Protein AF-A0A7X7AQ05-F1 (afdb_monomer)

Foldseek 3Di:
DDDPPPQPVVPDDPDPDDDPADLPGDPPDPVVVVVVVVVVVVPDPQQLLLLVLLCVLLVHDPVCSVVSSVVQVVVQVVVQCCCCPPNPVGNDRDGDDNVVSNVLSPCCNPVNNVRSVVCVVVVVVVVVCCVVVCVVVVVVSVQGVVNVVVVVVVSVVVVVVVVVCVQPVDPDVVSVVVVVVVVVVVVCCVPVPPPPD

Solvent-accessible surface area (backbone atoms only — not comparable to full-atom values): 11392 Å² total; per-residue (Å²): 131,93,64,92,82,60,65,84,81,73,68,75,79,82,70,90,68,81,77,89,67,54,93,93,52,74,68,94,42,70,66,54,46,53,50,54,53,48,50,56,56,72,66,56,58,43,41,60,53,30,30,51,48,25,36,61,55,29,68,49,65,75,84,49,42,65,57,44,31,54,51,41,52,53,52,24,52,53,45,20,52,44,33,41,66,74,58,83,51,44,101,50,84,46,71,64,57,64,79,51,24,60,56,43,8,50,39,20,50,74,63,32,62,68,53,29,53,51,49,51,55,53,50,50,51,50,51,48,50,44,59,74,67,51,51,55,74,60,51,51,76,76,50,51,68,72,54,53,51,51,53,55,51,50,54,51,53,53,51,49,52,51,52,52,50,60,59,61,69,54,81,44,69,68,57,50,48,51,53,50,50,53,50,52,49,51,51,47,47,66,73,68,40,89,65,92,114

pLDDT: mean 85.09, std 11.36, range [43.97, 96.0]

Mean predicted aligned error: 7.91 Å

Sequence (197 aa):
MYDPEQPIYEEQIESNIQVSIKIDEHPKSWFRTIYYALQITLVDFTPFIWASLLVSIAGLPASVLPVMISASFIAMGIGTIIQTTIANRLPIVQGPSASLASAMGSVAGTYGMAAMWGSVIVGGLIEFVFGASRLMSKIRKLIPPVVIGSVVASIGFVATKIAVTWTFSNPSPMLLSMALVAFLLALFLKFRTKGIL

Radius of gyration: 20.34 Å; Cα contacts (8 Å, |Δi|>4): 105; chains: 1; bounding box: 50×48×54 Å

Secondary structure (DSSP, 8-state):
---TTS-TTSS-----S--SS-TT---SSHHHHHHHHHHHHHH--HHHHHHHHHHHHTT--GGGHHHHHHHHHHHHHHHHHHHHHTSS-S-------HHHHHHHHHHHHHHHHHHHHHHHHHHHHHHHHHHHTTTHHHHGGGS-HHHHHHHHHHHHHHHHHHHHHHHHHS--HHHHHHHHHHHHHHHHHHHHSS---

Structure (mmCIF, N/CA/C/O backbone):
data_AF-A0A7X7AQ05-F1
#
_entry.id   AF-A0A7X7AQ05-F1
#
loop_
_atom_site.group_PDB
_atom_site.id
_atom_site.type_symbol
_atom_site.label_atom_id
_atom_site.label_alt_id
_atom_site.label_comp_id
_atom_site.label_asym_id
_atom_site.label_entity_id
_atom_site.label_seq_id
_atom_site.pdbx_PDB_ins_code
_atom_site.Cartn_x
_atom_site.Cartn_y
_atom_site.Cartn_z
_atom_site.occupancy
_atom_site.B_iso_or_equiv
_atom_site.auth_seq_id
_atom_site.auth_comp_id
_atom_site.auth_asym_id
_atom_site.auth_atom_id
_atom_site.pdbx_PDB_model_num
ATOM 1 N N . MET A 1 1 ? -3.532 -19.163 32.275 1.00 43.97 1 MET A N 1
ATOM 2 C CA . MET A 1 1 ? -3.485 -20.566 31.812 1.00 43.97 1 MET A CA 1
ATOM 3 C C . MET A 1 1 ? -3.824 -20.524 30.339 1.00 43.97 1 MET A C 1
ATOM 5 O O . MET A 1 1 ? -4.856 -19.963 30.015 1.00 43.97 1 MET A O 1
ATOM 9 N N . TYR A 1 2 ? -2.929 -20.990 29.473 1.00 47.00 2 TYR A N 1
ATOM 10 C CA . TYR A 1 2 ? -3.199 -21.108 28.040 1.00 47.00 2 TYR A CA 1
ATOM 11 C C . TYR A 1 2 ? -4.215 -22.240 27.851 1.00 47.00 2 TYR A C 1
ATOM 13 O O . TYR A 1 2 ? -3.896 -23.383 28.173 1.00 47.00 2 TYR A O 1
ATOM 21 N N . ASP A 1 3 ? -5.436 -21.903 27.435 1.00 48.78 3 ASP A N 1
ATOM 22 C CA . ASP A 1 3 ? -6.481 -22.870 27.101 1.00 48.78 3 ASP A CA 1
ATOM 23 C C . ASP A 1 3 ? -6.400 -23.173 25.593 1.00 48.78 3 ASP A C 1
ATOM 25 O O . ASP A 1 3 ? -6.707 -22.297 24.781 1.00 48.78 3 ASP A O 1
ATOM 29 N N . PRO A 1 4 ? -5.942 -24.371 25.191 1.00 56.56 4 PRO A N 1
ATOM 30 C CA . PRO A 1 4 ? -5.800 -24.729 23.784 1.00 56.56 4 PRO A CA 1
ATOM 31 C C . PRO A 1 4 ? -7.144 -24.890 23.052 1.00 56.56 4 PRO A C 1
ATOM 33 O O . PRO A 1 4 ? -7.135 -24.955 21.823 1.00 56.56 4 PRO A O 1
ATOM 36 N N . GLU A 1 5 ? -8.278 -24.956 23.764 1.00 53.03 5 GLU A N 1
ATOM 37 C CA . GLU A 1 5 ? -9.612 -25.121 23.164 1.00 53.03 5 GLU A CA 1
ATOM 38 C C . GLU A 1 5 ? -10.396 -23.810 23.013 1.00 53.03 5 GLU A C 1
ATOM 40 O O . GLU A 1 5 ? -11.427 -23.788 22.333 1.00 53.03 5 GLU A O 1
ATOM 45 N N . GLN A 1 6 ? -9.912 -22.694 23.569 1.00 51.56 6 GLN A N 1
ATOM 46 C CA . GLN A 1 6 ? -10.549 -21.402 23.325 1.00 51.56 6 GLN A CA 1
ATOM 47 C C . GLN A 1 6 ? -10.339 -20.964 21.867 1.00 51.56 6 GLN A C 1
ATOM 49 O O . GLN A 1 6 ? -9.204 -20.920 21.377 1.00 51.56 6 GLN A O 1
ATOM 54 N N . PRO A 1 7 ? -11.409 -20.598 21.132 1.00 56.47 7 PRO A N 1
ATOM 55 C CA . PRO A 1 7 ? -11.252 -20.028 19.807 1.00 56.47 7 PRO A CA 1
ATOM 56 C C . PRO A 1 7 ? -10.497 -18.701 19.941 1.00 56.47 7 PRO A C 1
ATOM 58 O O . PRO A 1 7 ? -11.020 -17.720 20.457 1.00 56.47 7 PRO A O 1
ATOM 61 N N . ILE A 1 8 ? -9.271 -18.676 19.414 1.00 56.62 8 ILE A N 1
ATOM 62 C CA . ILE A 1 8 ? -8.250 -17.607 19.501 1.00 56.62 8 ILE A CA 1
ATOM 63 C C . ILE A 1 8 ? -8.773 -16.200 19.085 1.00 56.62 8 ILE A C 1
ATOM 65 O O . ILE A 1 8 ? -8.092 -15.196 19.245 1.00 56.62 8 ILE A O 1
ATOM 69 N N . TYR A 1 9 ? -9.991 -16.094 18.546 1.00 59.50 9 TYR A N 1
ATOM 70 C CA . TYR A 1 9 ? -10.640 -14.838 18.149 1.00 59.50 9 TYR A CA 1
ATOM 71 C C . TYR A 1 9 ? -11.555 -14.211 19.208 1.00 59.50 9 TYR A C 1
ATOM 73 O O . TYR A 1 9 ? -12.041 -13.104 18.976 1.00 59.50 9 TYR A O 1
ATOM 81 N N . GLU A 1 10 ? -11.868 -14.910 20.301 1.00 58.62 10 GLU A N 1
ATOM 82 C CA . GLU A 1 10 ? -12.755 -14.400 21.361 1.00 58.62 10 GLU A CA 1
ATOM 83 C C . GLU A 1 10 ? -11.996 -13.642 22.455 1.00 58.62 10 GLU A C 1
ATOM 85 O O . GLU A 1 10 ? -12.580 -12.796 23.131 1.00 58.62 10 GLU A O 1
ATOM 90 N N . GLU A 1 11 ? -10.687 -13.867 22.578 1.00 60.16 11 GLU A N 1
ATOM 91 C CA . GLU A 1 11 ? -9.830 -13.105 23.481 1.00 60.16 11 GLU A CA 1
ATOM 92 C C . GLU A 1 11 ? -9.610 -11.695 22.908 1.00 60.16 11 GLU A C 1
ATOM 94 O O . GLU A 1 11 ? -8.851 -11.476 21.959 1.00 60.16 11 GLU A O 1
ATOM 99 N N . GLN A 1 12 ? -10.331 -10.714 23.454 1.00 58.88 12 GLN A N 1
ATOM 100 C CA . GLN A 1 12 ? -10.100 -9.312 23.130 1.00 58.88 12 GLN A CA 1
ATOM 101 C C . GLN A 1 12 ? -8.745 -8.895 23.698 1.00 58.88 12 GLN A C 1
ATOM 103 O O . GLN A 1 12 ? -8.567 -8.820 24.910 1.00 58.88 12 GLN A O 1
ATOM 108 N N . ILE A 1 13 ? -7.790 -8.603 22.815 1.00 63.19 13 ILE A N 1
ATOM 109 C CA . ILE A 1 13 ? -6.499 -8.036 23.206 1.00 63.19 13 ILE A CA 1
ATOM 110 C C . ILE A 1 13 ? -6.770 -6.686 23.881 1.00 63.19 13 ILE A C 1
ATOM 112 O O . ILE A 1 13 ? -7.184 -5.733 23.214 1.00 63.19 13 ILE A O 1
ATOM 116 N N . GLU A 1 14 ? -6.544 -6.592 25.193 1.00 61.62 14 GLU A N 1
ATOM 117 C CA . GLU A 1 14 ? -6.618 -5.316 25.903 1.00 61.62 14 GLU A CA 1
ATOM 118 C C . GLU A 1 14 ? -5.548 -4.368 25.345 1.00 61.62 14 GLU A C 1
ATOM 120 O O . GLU A 1 14 ? -4.339 -4.566 25.496 1.00 61.62 14 GLU A O 1
ATOM 125 N N . SER A 1 15 ? -5.996 -3.331 24.637 1.00 64.50 15 SER A N 1
ATOM 126 C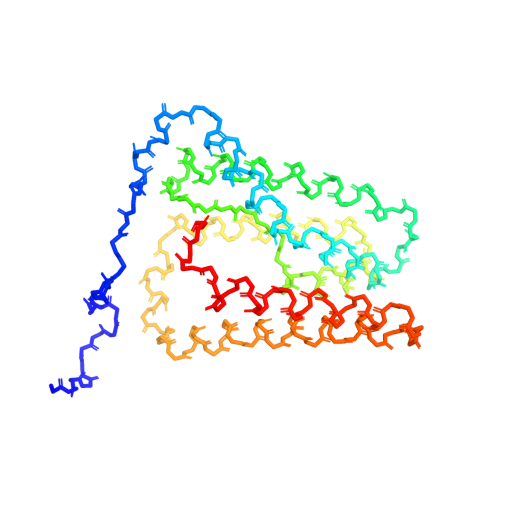 CA . SER A 1 15 ? -5.107 -2.298 24.120 1.00 64.50 15 SER A CA 1
ATOM 127 C C . SER A 1 15 ? -4.641 -1.409 25.268 1.00 64.50 15 SER A C 1
ATOM 129 O O . SER A 1 15 ? -5.399 -0.586 25.776 1.00 64.50 15 SER A O 1
ATOM 131 N N . ASN A 1 16 ? -3.352 -1.488 25.597 1.00 70.69 16 ASN A N 1
ATOM 132 C CA . ASN A 1 16 ? -2.694 -0.550 26.515 1.00 70.69 16 ASN A CA 1
ATOM 133 C C . ASN A 1 16 ? -2.550 0.875 25.933 1.00 70.69 16 ASN A C 1
ATOM 135 O O . ASN A 1 16 ? -2.020 1.768 26.594 1.00 70.69 16 ASN A O 1
ATOM 139 N N . ILE A 1 17 ? -2.985 1.101 24.688 1.00 73.50 17 ILE A N 1
ATOM 140 C CA . ILE A 1 17 ? -2.930 2.402 24.017 1.00 73.50 17 ILE A CA 1
ATOM 141 C C . ILE A 1 17 ? -4.225 3.163 24.309 1.00 73.50 17 ILE A C 1
ATOM 143 O O . ILE A 1 17 ? -5.304 2.766 23.865 1.00 73.50 17 ILE A O 1
ATOM 147 N N . GLN A 1 18 ? -4.108 4.286 25.021 1.00 72.00 18 GLN A N 1
ATOM 148 C CA . GLN A 1 18 ? -5.207 5.235 25.177 1.00 72.00 18 GLN A CA 1
ATOM 149 C C . GLN A 1 18 ? -5.429 5.973 23.855 1.00 72.00 18 GLN A C 1
ATOM 151 O O . GLN A 1 18 ? -4.579 6.737 23.400 1.00 72.00 18 GLN A O 1
ATOM 156 N N . VAL A 1 19 ? -6.577 5.730 23.227 1.00 74.38 19 VAL A N 1
ATOM 157 C CA . VAL A 1 19 ? -6.968 6.388 21.978 1.00 74.38 19 VAL A CA 1
ATOM 158 C C . VAL A 1 19 ? -7.288 7.859 22.266 1.00 74.38 19 VAL A C 1
ATOM 160 O O . VAL A 1 19 ? -8.198 8.156 23.036 1.00 74.38 19 VAL A O 1
ATOM 163 N N . SER A 1 20 ? -6.536 8.779 21.655 1.00 79.38 20 SER A N 1
ATOM 164 C CA . SER A 1 20 ? -6.671 10.228 21.875 1.00 79.38 20 SER A CA 1
ATOM 165 C C . SER A 1 20 ? -7.850 10.864 21.128 1.00 79.38 20 SER A C 1
ATOM 167 O O . SER A 1 20 ? -8.364 11.888 21.575 1.00 79.38 20 SER A O 1
ATOM 169 N N . ILE A 1 21 ? -8.265 10.275 20.002 1.00 82.75 21 ILE A N 1
ATOM 170 C CA . ILE A 1 21 ? -9.412 10.686 19.180 1.00 82.75 21 ILE A CA 1
ATOM 171 C C . ILE A 1 21 ? -10.156 9.416 18.770 1.00 82.75 21 ILE A C 1
ATOM 173 O O . ILE A 1 21 ? -9.576 8.544 18.120 1.00 82.75 21 ILE A O 1
ATOM 177 N N . LYS A 1 22 ? -11.422 9.285 19.173 1.00 85.62 22 LYS A N 1
ATOM 178 C CA . LYS A 1 22 ? -12.249 8.116 18.824 1.00 85.62 22 LYS A CA 1
ATOM 179 C C . LYS A 1 22 ? -12.707 8.158 17.363 1.00 85.62 22 LYS A C 1
ATOM 181 O O . LYS A 1 22 ? -12.620 9.186 16.707 1.00 85.62 22 LYS A O 1
ATOM 186 N N . ILE A 1 23 ? -13.238 7.037 16.868 1.00 85.19 23 ILE A N 1
ATOM 187 C CA . ILE A 1 23 ? -13.713 6.893 15.478 1.00 85.19 23 ILE A CA 1
ATOM 188 C C . ILE A 1 23 ? -14.800 7.926 15.136 1.00 85.19 23 ILE A C 1
ATOM 190 O O . ILE A 1 23 ? -14.753 8.530 14.069 1.00 85.19 23 ILE A O 1
ATOM 194 N N . ASP A 1 24 ? -15.738 8.155 16.057 1.00 84.06 24 ASP A N 1
ATOM 195 C CA . ASP A 1 24 ? -16.837 9.114 15.881 1.00 84.06 24 ASP A CA 1
ATOM 196 C C . ASP A 1 24 ? -16.454 10.556 16.266 1.00 84.06 24 ASP A C 1
ATOM 198 O O . ASP A 1 24 ? -17.276 11.469 16.189 1.00 84.06 24 ASP A O 1
ATOM 202 N N . GLU A 1 25 ? -15.218 10.775 16.719 1.00 85.81 25 GLU A N 1
ATOM 203 C CA . GLU A 1 25 ? -14.725 12.091 17.106 1.00 85.81 25 GLU A CA 1
ATOM 204 C C . GLU A 1 25 ? -13.908 12.715 15.974 1.00 85.81 25 GLU A C 1
ATOM 206 O O . GLU A 1 25 ? -13.132 12.065 15.275 1.00 85.81 25 GLU A O 1
ATOM 211 N N . HIS A 1 26 ? -14.037 14.030 15.824 1.00 82.31 26 HIS A N 1
ATOM 212 C CA . HIS A 1 26 ? -13.227 14.802 14.892 1.00 82.31 26 HIS A CA 1
ATOM 213 C C . HIS A 1 26 ? -12.272 15.724 15.658 1.00 82.31 26 HIS A C 1
ATOM 215 O O . HIS A 1 26 ? -12.622 16.220 16.736 1.00 82.31 26 HIS A O 1
ATOM 221 N N . PRO A 1 27 ? -11.069 16.007 15.121 1.00 83.75 27 PRO A N 1
ATOM 222 C CA . PRO A 1 27 ? -10.184 16.998 15.715 1.00 83.75 27 PRO A CA 1
ATOM 223 C C . PRO A 1 27 ? -10.908 18.341 15.885 1.00 83.75 27 PRO A C 1
ATOM 225 O O . PRO A 1 27 ? -11.506 18.856 14.945 1.00 83.75 27 PRO A O 1
ATOM 228 N N . LYS A 1 28 ? -10.805 18.952 17.074 1.00 80.69 28 LYS A N 1
ATOM 229 C CA . LYS A 1 28 ? -11.474 20.234 17.393 1.00 80.69 28 LYS A CA 1
ATOM 230 C C . LYS A 1 28 ? -11.102 21.386 16.450 1.00 80.69 28 LYS A C 1
ATOM 232 O O . LYS A 1 28 ? -11.831 22.366 16.363 1.00 80.69 28 LYS A O 1
ATOM 237 N N . SER A 1 29 ? -9.945 21.297 15.793 1.00 91.06 29 SER A N 1
ATOM 238 C CA . SER A 1 29 ? -9.450 22.302 14.855 1.00 91.06 29 SER A CA 1
ATOM 239 C C . SER A 1 29 ? -9.308 21.697 13.468 1.00 91.06 29 SER A C 1
ATOM 241 O O . SER A 1 29 ? -8.602 20.703 13.293 1.00 91.06 29 SER A O 1
ATOM 243 N N . TRP A 1 30 ? -9.902 22.361 12.478 1.00 88.69 30 TRP A N 1
ATOM 244 C CA . TRP A 1 30 ? -9.788 22.022 11.059 1.00 88.69 30 TRP A CA 1
ATOM 245 C C . TRP A 1 30 ? -8.329 21.894 10.589 1.00 88.69 30 TRP A C 1
ATOM 247 O O . TRP A 1 30 ? -7.999 21.011 9.799 1.00 88.69 30 TRP A O 1
ATOM 257 N N . PHE A 1 31 ? -7.421 22.710 11.135 1.00 90.94 31 PHE A N 1
ATOM 258 C CA . PHE A 1 31 ? -5.992 22.627 10.820 1.00 90.94 31 PHE A CA 1
ATOM 259 C C . PHE A 1 31 ? -5.365 21.301 11.254 1.00 90.94 31 PHE A C 1
ATOM 261 O O . PHE A 1 31 ? -4.515 20.774 10.542 1.00 90.94 31 PHE A O 1
ATOM 268 N N . ARG A 1 32 ? -5.795 20.730 12.388 1.00 88.06 32 ARG A N 1
ATOM 269 C CA . ARG A 1 32 ? -5.322 19.406 12.823 1.00 88.06 32 ARG A CA 1
ATOM 270 C C . ARG A 1 32 ? -5.826 18.311 11.892 1.00 88.06 32 ARG A C 1
ATOM 272 O O . ARG A 1 32 ? -5.064 17.411 11.571 1.00 88.06 32 ARG A O 1
ATOM 279 N N . THR A 1 33 ? -7.062 18.421 11.410 1.00 90.12 33 THR A N 1
ATOM 280 C CA . THR A 1 33 ? -7.614 17.489 10.418 1.00 90.12 33 THR A CA 1
ATOM 281 C C . THR A 1 33 ? -6.798 17.501 9.130 1.00 90.12 33 THR A C 1
ATOM 283 O O . THR A 1 33 ? -6.379 16.442 8.674 1.00 90.12 33 THR A O 1
ATOM 286 N N . ILE A 1 34 ? -6.502 18.686 8.581 1.00 91.06 34 ILE A N 1
ATOM 287 C CA . ILE A 1 34 ? -5.630 18.807 7.402 1.00 91.06 34 ILE A CA 1
ATOM 288 C C . ILE A 1 34 ? -4.240 18.244 7.699 1.00 91.06 34 ILE A C 1
ATOM 290 O O . ILE A 1 34 ? -3.689 17.518 6.879 1.00 91.06 34 ILE A O 1
ATOM 294 N N . TYR A 1 35 ? -3.673 18.550 8.864 1.00 90.56 35 TYR A N 1
ATOM 295 C CA . TYR A 1 35 ? -2.349 18.072 9.244 1.00 90.56 35 TYR A CA 1
ATOM 296 C C . TYR A 1 35 ? -2.278 16.537 9.299 1.00 90.56 35 TYR A C 1
ATOM 298 O O . TYR A 1 35 ? -1.380 15.956 8.696 1.00 90.56 35 TYR A O 1
ATOM 306 N N . TYR A 1 36 ? -3.251 15.869 9.924 1.00 89.75 36 TYR A N 1
ATOM 307 C CA . TYR A 1 36 ? -3.325 14.403 9.948 1.00 89.75 36 TYR A CA 1
ATOM 308 C C . TYR A 1 36 ? -3.600 13.803 8.565 1.00 89.75 36 TYR A C 1
ATOM 310 O O . TYR A 1 36 ? -2.996 12.795 8.202 1.00 89.75 36 TYR A O 1
ATOM 318 N N . ALA A 1 37 ? -4.452 14.444 7.758 1.00 88.75 37 ALA A N 1
ATOM 319 C CA . ALA A 1 37 ? -4.693 14.028 6.378 1.00 88.75 37 ALA A CA 1
ATOM 320 C C . ALA A 1 37 ? -3.410 14.107 5.532 1.00 88.75 37 ALA A C 1
ATOM 322 O O . ALA A 1 37 ? -3.111 13.196 4.759 1.00 88.75 37 ALA A O 1
ATOM 323 N N . LEU A 1 38 ? -2.613 15.163 5.713 1.00 90.38 38 LEU A N 1
ATOM 324 C CA . LEU A 1 38 ? -1.312 15.294 5.062 1.00 90.38 38 LEU A CA 1
ATOM 325 C C . LEU A 1 38 ? -0.335 14.226 5.546 1.00 90.38 38 LEU A C 1
ATOM 327 O O . LEU A 1 38 ? 0.336 13.625 4.717 1.00 90.38 38 LEU A O 1
ATOM 331 N N . GLN A 1 39 ? -0.270 13.947 6.849 1.00 90.12 39 GLN A N 1
ATOM 332 C CA . GLN A 1 39 ? 0.611 12.901 7.374 1.00 90.12 39 GLN A CA 1
ATOM 333 C C . GLN A 1 39 ? 0.327 11.544 6.740 1.00 90.12 39 GLN A C 1
ATOM 335 O O . GLN A 1 39 ? 1.249 10.920 6.224 1.00 90.12 39 GLN A O 1
ATOM 340 N N . ILE A 1 40 ? -0.932 11.097 6.743 1.00 88.56 40 ILE A N 1
ATOM 341 C CA . ILE A 1 40 ? -1.260 9.777 6.197 1.00 88.56 40 ILE A CA 1
ATOM 342 C C . ILE A 1 40 ? -1.013 9.720 4.687 1.00 88.56 40 ILE A C 1
ATOM 344 O O . ILE A 1 40 ? -0.477 8.733 4.197 1.00 88.56 40 ILE A O 1
ATOM 348 N N . THR A 1 41 ? -1.298 10.809 3.967 1.00 87.88 41 THR A N 1
ATOM 349 C CA . THR A 1 41 ? -1.040 10.902 2.521 1.00 87.88 41 THR A CA 1
ATOM 350 C C . THR A 1 41 ? 0.457 10.873 2.204 1.00 87.88 41 THR A C 1
ATOM 352 O O . THR A 1 41 ? 0.866 10.233 1.243 1.00 87.88 41 THR A O 1
ATOM 355 N N . LEU A 1 42 ? 1.290 11.550 3.002 1.00 86.38 42 LEU A N 1
ATOM 356 C CA . LEU A 1 42 ? 2.745 11.589 2.810 1.00 86.38 42 LEU A CA 1
ATOM 357 C C . LEU A 1 42 ? 3.432 10.285 3.229 1.00 86.38 42 LEU A C 1
ATOM 359 O O . LEU A 1 42 ? 4.490 9.954 2.699 1.00 86.38 42 LEU A O 1
ATOM 363 N N . VAL A 1 43 ? 2.851 9.564 4.187 1.00 86.50 43 VAL A N 1
ATOM 364 C CA . VAL A 1 43 ? 3.337 8.250 4.619 1.00 86.50 43 VAL A CA 1
ATOM 365 C C . VAL A 1 43 ? 2.958 7.163 3.616 1.00 86.50 43 VAL A C 1
ATOM 367 O O . VAL A 1 43 ? 3.682 6.176 3.501 1.00 86.50 43 VAL A O 1
ATOM 370 N N . ASP A 1 44 ? 1.862 7.324 2.873 1.00 88.56 44 ASP A N 1
ATOM 371 C CA . ASP A 1 44 ? 1.419 6.322 1.912 1.00 88.56 44 ASP A CA 1
ATOM 372 C C . ASP A 1 44 ? 2.203 6.377 0.589 1.00 88.56 44 ASP A C 1
ATOM 374 O O . ASP A 1 44 ? 1.918 7.139 -0.336 1.00 88.56 44 ASP A O 1
ATOM 378 N N . PHE A 1 45 ? 3.204 5.505 0.488 1.00 85.44 45 PHE A N 1
ATOM 379 C CA . PHE A 1 45 ? 4.028 5.316 -0.706 1.00 85.44 45 PHE A CA 1
ATOM 380 C C . PHE A 1 45 ? 3.509 4.204 -1.634 1.00 85.44 45 PHE A C 1
ATOM 382 O O . PHE A 1 45 ? 4.113 3.935 -2.680 1.00 85.44 45 PHE A O 1
ATOM 389 N N . THR A 1 46 ? 2.396 3.549 -1.284 1.00 88.00 46 THR A N 1
ATOM 390 C CA . THR A 1 46 ? 1.863 2.406 -2.039 1.00 88.00 46 THR A CA 1
ATOM 391 C C . THR A 1 46 ? 1.540 2.712 -3.508 1.00 88.00 46 THR A C 1
ATOM 393 O O . THR A 1 46 ? 1.824 1.840 -4.336 1.00 88.00 46 THR A O 1
ATOM 396 N N . PRO A 1 47 ? 1.076 3.918 -3.912 1.00 91.00 47 PRO A N 1
ATOM 397 C CA . PRO A 1 47 ? 0.776 4.214 -5.322 1.00 91.00 47 PRO A CA 1
ATOM 398 C C . PRO A 1 47 ? 2.009 4.170 -6.209 1.00 91.00 47 PRO A C 1
ATOM 400 O O . PRO A 1 47 ? 1.966 3.659 -7.327 1.00 91.00 47 PRO A O 1
ATOM 403 N N . PHE A 1 48 ? 3.129 4.673 -5.691 1.00 89.75 48 PHE A N 1
ATOM 404 C CA . PHE A 1 48 ? 4.400 4.700 -6.403 1.00 89.75 48 PHE A CA 1
ATOM 405 C C . PHE A 1 48 ? 4.940 3.286 -6.603 1.00 89.75 48 PHE A C 1
ATOM 407 O O . PHE A 1 48 ? 5.380 2.941 -7.701 1.00 89.75 48 PHE A O 1
ATOM 414 N N . ILE A 1 49 ? 4.861 2.444 -5.567 1.00 87.69 49 ILE A N 1
ATOM 415 C CA . ILE A 1 49 ? 5.277 1.039 -5.653 1.00 87.69 49 ILE A CA 1
ATOM 416 C C . ILE A 1 49 ? 4.406 0.262 -6.612 1.00 87.69 49 ILE A C 1
ATOM 418 O O . ILE A 1 49 ? 4.918 -0.401 -7.510 1.00 87.69 49 ILE A O 1
ATOM 422 N N . TRP A 1 50 ? 3.096 0.351 -6.442 1.00 90.81 50 TRP A N 1
ATOM 423 C CA . TRP A 1 50 ? 2.182 -0.413 -7.266 1.00 90.81 50 TRP A CA 1
ATOM 424 C C . TRP A 1 50 ? 2.299 -0.027 -8.744 1.00 90.81 50 TRP A C 1
ATOM 426 O O . TRP A 1 50 ? 2.453 -0.906 -9.592 1.00 90.81 50 TRP A O 1
ATOM 436 N N . ALA A 1 51 ? 2.307 1.274 -9.058 1.00 92.00 51 ALA A N 1
ATOM 437 C CA . ALA A 1 51 ? 2.361 1.747 -10.438 1.00 92.00 51 ALA A CA 1
ATOM 438 C C . ALA A 1 51 ? 3.694 1.403 -11.116 1.00 92.00 51 ALA A C 1
ATOM 440 O O . ALA A 1 51 ? 3.700 0.946 -12.257 1.00 92.00 51 ALA A O 1
ATOM 441 N N . SER A 1 52 ? 4.823 1.574 -10.420 1.00 89.25 52 SER A N 1
ATOM 442 C CA . SER A 1 52 ? 6.142 1.238 -10.974 1.00 89.25 52 SER A CA 1
ATOM 443 C C . SER A 1 52 ? 6.312 -0.263 -11.210 1.00 89.25 52 SER A C 1
ATOM 445 O O . SER A 1 52 ? 6.803 -0.652 -12.270 1.00 89.25 52 SER A O 1
ATOM 447 N N . LEU A 1 53 ? 5.852 -1.109 -10.280 1.00 88.38 53 LEU A N 1
ATOM 448 C CA . LEU A 1 53 ? 5.853 -2.562 -10.461 1.00 88.38 53 LEU A CA 1
ATOM 449 C C . LEU A 1 53 ? 4.987 -2.972 -11.647 1.00 88.38 53 LEU A C 1
ATOM 451 O O . LEU A 1 53 ? 5.434 -3.749 -12.486 1.00 88.38 53 LEU A O 1
ATOM 455 N N . LEU A 1 54 ? 3.770 -2.435 -11.741 1.00 90.81 54 LEU A N 1
ATOM 456 C CA . LEU A 1 54 ? 2.863 -2.775 -12.827 1.00 90.81 54 LEU A CA 1
ATOM 457 C C . LEU A 1 54 ? 3.443 -2.368 -14.184 1.00 90.81 54 LEU A C 1
ATOM 459 O O . LEU A 1 54 ? 3.503 -3.203 -15.078 1.00 90.81 54 LEU A O 1
ATOM 463 N N . VAL A 1 55 ? 3.909 -1.122 -14.327 1.00 91.38 55 VAL A N 1
ATOM 464 C CA . VAL A 1 55 ? 4.523 -0.617 -15.569 1.00 91.38 55 VAL A CA 1
ATOM 465 C C . VAL A 1 55 ? 5.733 -1.463 -15.960 1.00 91.38 55 VAL A C 1
ATOM 467 O O . VAL A 1 55 ? 5.860 -1.840 -17.123 1.00 91.38 55 VAL A O 1
ATOM 470 N N . SER A 1 56 ? 6.586 -1.806 -14.990 1.00 89.25 56 SER A N 1
ATOM 471 C CA . SER A 1 56 ? 7.788 -2.602 -15.233 1.00 89.25 56 SER A CA 1
ATOM 472 C C . SER A 1 56 ? 7.470 -4.031 -15.673 1.00 89.25 56 SER A C 1
ATOM 474 O O . SER A 1 56 ? 8.051 -4.495 -16.650 1.00 89.25 56 SER A O 1
ATOM 476 N N . ILE A 1 57 ? 6.569 -4.733 -14.980 1.00 89.44 57 ILE A N 1
ATOM 477 C CA . ILE A 1 57 ? 6.251 -6.140 -15.278 1.00 89.44 57 ILE A CA 1
ATOM 478 C C . ILE A 1 57 ? 5.402 -6.248 -16.552 1.00 89.44 57 ILE A C 1
ATOM 480 O O . ILE A 1 57 ? 5.596 -7.167 -17.342 1.00 89.44 57 ILE A O 1
ATOM 484 N N . ALA A 1 58 ? 4.496 -5.296 -16.786 1.00 91.00 58 ALA A N 1
ATOM 485 C CA . ALA A 1 58 ? 3.658 -5.262 -17.982 1.00 91.00 58 ALA A CA 1
ATOM 486 C C . ALA A 1 58 ? 4.406 -4.796 -19.247 1.00 91.00 58 ALA A C 1
ATOM 488 O O . ALA A 1 58 ? 3.815 -4.790 -20.325 1.00 91.00 58 ALA A O 1
ATOM 489 N N . GLY A 1 59 ? 5.674 -4.376 -19.134 1.00 90.12 59 GLY A N 1
ATOM 490 C CA . GLY A 1 59 ? 6.466 -3.886 -20.266 1.00 90.12 59 GLY A CA 1
ATOM 491 C C . GLY A 1 59 ? 5.948 -2.570 -20.854 1.00 90.12 59 GLY A C 1
ATOM 492 O O . GLY A 1 59 ? 6.111 -2.316 -22.047 1.00 90.12 59 GLY A O 1
ATOM 493 N N . LEU A 1 60 ? 5.290 -1.740 -20.041 1.00 90.56 60 LEU A N 1
ATOM 494 C CA . LEU A 1 60 ? 4.732 -0.465 -20.484 1.00 90.56 60 LEU A CA 1
ATOM 495 C C . LEU A 1 60 ? 5.816 0.620 -20.562 1.00 90.56 60 LEU A C 1
ATOM 497 O O . LEU A 1 60 ? 6.779 0.603 -19.790 1.00 90.56 60 LEU A O 1
ATOM 501 N N . PRO A 1 61 ? 5.659 1.616 -21.451 1.00 92.69 61 PRO A N 1
ATOM 502 C CA . PRO A 1 61 ? 6.591 2.730 -21.516 1.00 92.69 61 PRO A CA 1
ATOM 503 C C . PRO A 1 61 ? 6.541 3.564 -20.228 1.00 92.69 61 PRO A C 1
ATOM 505 O O . PRO A 1 61 ? 5.472 3.844 -19.682 1.00 92.69 61 PRO A O 1
ATOM 508 N N . ALA A 1 62 ? 7.709 4.032 -19.779 1.00 89.88 62 ALA A N 1
ATOM 509 C CA . ALA A 1 62 ? 7.847 4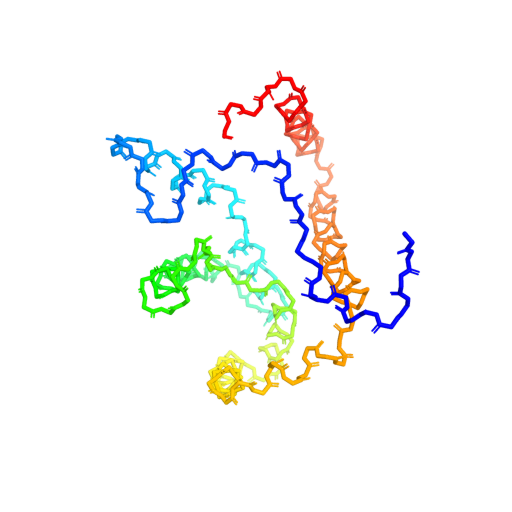.829 -18.556 1.00 89.88 62 ALA A CA 1
ATOM 510 C C . ALA A 1 62 ? 7.036 6.141 -18.578 1.00 89.88 62 ALA A C 1
ATOM 512 O O . ALA A 1 62 ? 6.715 6.684 -17.523 1.00 89.88 62 ALA A O 1
ATOM 513 N N . SER A 1 63 ? 6.645 6.627 -19.761 1.00 93.62 63 SER A N 1
ATOM 514 C CA . SER A 1 63 ? 5.762 7.788 -19.927 1.00 93.62 63 SER A CA 1
ATOM 515 C C . SER A 1 63 ? 4.361 7.590 -19.337 1.00 93.62 63 SER A C 1
ATOM 517 O O . SER A 1 63 ? 3.682 8.572 -19.048 1.00 93.62 63 SER A O 1
ATOM 519 N N . VAL A 1 64 ? 3.926 6.344 -19.129 1.00 93.38 64 VAL A N 1
ATOM 520 C CA . VAL A 1 64 ? 2.607 6.014 -18.562 1.00 93.38 64 VAL A CA 1
ATOM 521 C C . VAL A 1 64 ? 2.623 6.062 -17.031 1.00 93.38 64 VAL A C 1
ATOM 523 O O . VAL A 1 64 ? 1.581 6.276 -16.412 1.00 93.38 64 VAL A O 1
ATOM 526 N N . LEU A 1 65 ? 3.800 5.943 -16.403 1.00 93.06 65 LEU A N 1
ATOM 527 C CA . LEU A 1 65 ? 3.949 5.893 -14.947 1.00 93.06 65 LEU A CA 1
ATOM 528 C C . LEU A 1 65 ? 3.294 7.085 -14.216 1.00 93.06 65 LEU A C 1
ATOM 530 O O . LEU A 1 65 ? 2.533 6.826 -13.281 1.00 93.06 65 LEU A O 1
ATOM 534 N N . PRO A 1 66 ? 3.488 8.360 -14.623 1.00 94.56 66 PRO A N 1
ATOM 535 C CA . PRO A 1 66 ? 2.849 9.490 -13.945 1.00 94.56 66 PRO A CA 1
ATOM 536 C C . PRO A 1 66 ? 1.320 9.413 -13.986 1.00 94.56 66 PRO A C 1
ATOM 538 O O . PRO A 1 66 ? 0.663 9.657 -12.977 1.00 94.56 66 PRO A O 1
ATOM 541 N N . VAL A 1 67 ? 0.755 9.002 -15.126 1.00 94.44 67 VAL A N 1
ATOM 542 C CA . VAL A 1 67 ? -0.697 8.849 -15.292 1.00 94.44 67 VAL A CA 1
ATOM 543 C C . VAL A 1 67 ? -1.232 7.751 -14.374 1.00 94.44 67 VAL A C 1
ATOM 545 O O . VAL A 1 67 ? -2.267 7.943 -13.738 1.00 94.44 67 VAL A O 1
ATOM 548 N N . MET A 1 68 ? -0.520 6.627 -14.243 1.00 92.75 68 MET A N 1
ATOM 549 C CA . MET A 1 68 ? -0.923 5.543 -13.338 1.00 92.75 68 MET A CA 1
ATOM 550 C C . MET A 1 68 ? -0.875 5.962 -11.870 1.00 92.75 68 MET A C 1
ATOM 552 O O . MET A 1 68 ? -1.788 5.632 -11.117 1.00 92.75 68 MET A O 1
ATOM 556 N N . ILE A 1 69 ? 0.158 6.709 -11.468 1.00 94.38 69 ILE A N 1
ATOM 557 C CA . ILE A 1 69 ? 0.279 7.234 -10.102 1.00 94.38 69 ILE A CA 1
ATOM 558 C C . ILE A 1 69 ? -0.895 8.173 -9.800 1.00 94.38 69 ILE A C 1
ATOM 560 O O . ILE A 1 69 ? -1.580 7.994 -8.794 1.00 94.38 69 ILE A O 1
ATOM 564 N N . SER A 1 70 ? -1.180 9.135 -10.685 1.00 94.25 70 SER A N 1
ATOM 565 C CA . SER A 1 70 ? -2.306 10.062 -10.511 1.00 94.25 70 SER A CA 1
ATOM 566 C C . SER A 1 70 ? -3.655 9.341 -10.473 1.00 94.25 70 SER A C 1
ATOM 568 O O . SER A 1 70 ? -4.476 9.625 -9.602 1.00 94.25 70 SER A O 1
ATOM 570 N N . ALA A 1 71 ? -3.877 8.375 -11.368 1.00 94.25 71 ALA A N 1
ATOM 571 C CA . ALA A 1 71 ? -5.096 7.570 -11.378 1.00 94.25 71 ALA A CA 1
ATOM 572 C C . ALA A 1 71 ? -5.251 6.746 -10.088 1.00 94.25 71 ALA A C 1
ATOM 574 O O . ALA A 1 71 ? -6.353 6.662 -9.546 1.00 94.25 71 ALA A O 1
ATOM 575 N N . SER A 1 72 ? -4.152 6.196 -9.562 1.00 93.94 72 SER A N 1
ATOM 576 C CA . SER A 1 72 ? -4.145 5.467 -8.292 1.00 93.94 72 SER A CA 1
ATOM 577 C C . SER A 1 72 ? -4.566 6.365 -7.132 1.00 93.94 72 SER A C 1
ATOM 579 O O . SER A 1 72 ? -5.452 5.981 -6.376 1.00 93.94 72 SER A O 1
ATOM 581 N N . PHE A 1 73 ? -4.007 7.575 -7.010 1.00 93.94 73 PHE A N 1
ATOM 582 C CA . PHE A 1 73 ? -4.402 8.513 -5.950 1.00 93.94 73 PHE A CA 1
ATOM 583 C C . PHE A 1 73 ? -5.889 8.879 -6.011 1.00 93.94 73 PHE A C 1
ATOM 585 O O . PHE A 1 73 ? -6.555 8.928 -4.976 1.00 93.94 73 PHE A O 1
ATOM 592 N N . ILE A 1 74 ? -6.432 9.091 -7.213 1.00 95.38 74 ILE A N 1
ATOM 593 C CA . ILE A 1 74 ? -7.863 9.372 -7.394 1.00 95.38 74 ILE A CA 1
ATOM 594 C C . ILE A 1 74 ? -8.707 8.174 -6.939 1.00 95.38 74 ILE A C 1
ATOM 596 O O . ILE A 1 74 ? -9.637 8.339 -6.149 1.00 95.38 74 I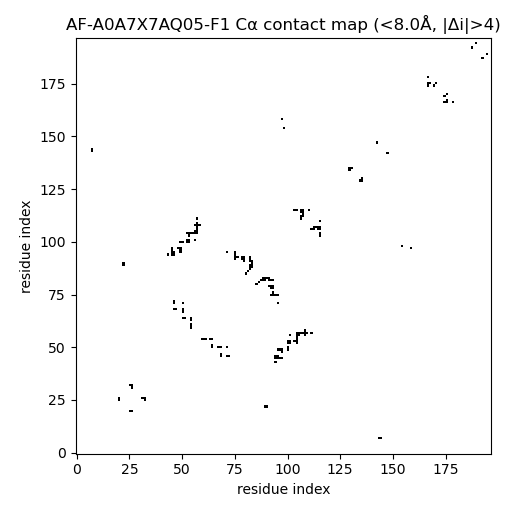LE A O 1
ATOM 600 N N . ALA A 1 75 ? -8.368 6.965 -7.394 1.00 94.69 75 ALA A N 1
ATOM 601 C CA . ALA A 1 75 ? -9.092 5.748 -7.032 1.00 94.69 75 ALA A CA 1
ATOM 602 C C . ALA A 1 75 ? -9.039 5.466 -5.522 1.00 94.69 75 ALA A C 1
ATOM 604 O O . ALA A 1 75 ? -10.052 5.111 -4.923 1.00 94.69 75 ALA A O 1
ATOM 605 N N . MET A 1 76 ? -7.887 5.688 -4.889 1.00 94.75 76 MET A N 1
ATOM 606 C CA . MET A 1 76 ? -7.712 5.565 -3.441 1.00 94.75 76 MET A CA 1
ATOM 607 C C . MET A 1 76 ? -8.535 6.575 -2.659 1.00 94.75 76 MET A C 1
ATOM 609 O O . MET A 1 76 ? -9.141 6.211 -1.654 1.00 94.75 76 MET A O 1
ATOM 613 N N . GLY A 1 77 ? -8.588 7.830 -3.111 1.00 94.06 77 GLY A N 1
ATOM 614 C CA . GLY A 1 77 ? -9.422 8.856 -2.490 1.00 94.06 77 GLY A CA 1
ATOM 615 C C . GLY A 1 77 ? -10.896 8.456 -2.513 1.00 94.06 77 GLY A C 1
ATOM 616 O O . GLY A 1 77 ? -11.554 8.453 -1.473 1.00 94.06 77 GLY A O 1
ATOM 617 N N . ILE A 1 78 ? -11.391 8.022 -3.677 1.00 95.69 78 ILE A N 1
ATOM 618 C CA . ILE A 1 78 ? -12.766 7.526 -3.836 1.00 95.69 78 ILE A CA 1
ATOM 619 C C . ILE A 1 78 ? -13.008 6.307 -2.936 1.00 95.69 78 ILE A C 1
ATOM 621 O O . ILE A 1 78 ? -13.977 6.284 -2.176 1.00 95.69 78 ILE A O 1
ATOM 625 N N . GLY A 1 79 ? -12.112 5.318 -2.970 1.00 94.88 79 GLY A N 1
ATOM 626 C CA . GLY A 1 79 ? -12.212 4.110 -2.152 1.00 94.88 79 GLY A CA 1
ATOM 627 C C . GLY A 1 79 ? -12.213 4.416 -0.655 1.00 94.88 79 GLY A C 1
ATOM 628 O O . GLY A 1 79 ? -13.021 3.862 0.085 1.00 94.88 79 GLY A O 1
ATOM 629 N N . THR A 1 80 ? -11.367 5.343 -0.210 1.00 94.88 80 THR A N 1
ATOM 630 C CA . THR A 1 80 ? -11.278 5.770 1.192 1.00 94.88 80 THR A CA 1
ATOM 631 C C . THR A 1 80 ? -12.553 6.478 1.636 1.00 94.88 80 THR A C 1
ATOM 633 O O . THR A 1 80 ? -13.067 6.184 2.714 1.00 94.88 80 THR A O 1
ATOM 636 N N . ILE A 1 81 ? -13.121 7.358 0.805 1.00 94.69 81 ILE A N 1
ATOM 637 C CA . ILE A 1 81 ? -14.404 8.011 1.101 1.00 94.69 81 ILE A CA 1
ATOM 638 C C . ILE A 1 81 ? -15.504 6.958 1.243 1.00 94.69 81 ILE A C 1
ATOM 640 O O . ILE A 1 81 ? -16.217 6.957 2.244 1.00 94.69 81 ILE A O 1
ATOM 644 N N . ILE A 1 82 ? -15.614 6.016 0.302 1.00 94.56 82 ILE A N 1
ATOM 645 C CA . ILE A 1 82 ? -16.608 4.932 0.371 1.00 94.56 82 ILE A CA 1
ATOM 646 C C . ILE A 1 82 ? -16.406 4.089 1.642 1.00 94.56 82 ILE A C 1
ATOM 648 O O . ILE A 1 82 ? -17.370 3.824 2.365 1.00 94.56 82 ILE A O 1
ATOM 652 N N . GLN A 1 83 ? -15.159 3.715 1.944 1.00 94.38 83 GLN A N 1
ATOM 653 C CA . GLN A 1 83 ? -14.775 2.891 3.093 1.00 94.38 83 GLN A CA 1
ATOM 654 C C . GLN A 1 83 ? -15.155 3.532 4.436 1.00 94.38 83 GLN A C 1
ATOM 656 O O . GLN A 1 83 ? -15.652 2.850 5.338 1.00 94.38 83 GLN A O 1
ATOM 661 N N . THR A 1 84 ? -14.909 4.835 4.561 1.00 92.50 84 THR A N 1
ATOM 662 C CA . THR A 1 84 ? -15.070 5.594 5.809 1.00 92.50 84 THR A CA 1
ATOM 663 C C . THR A 1 84 ? -16.489 6.127 6.014 1.00 92.50 84 THR A C 1
ATOM 665 O O . THR A 1 84 ? -16.872 6.368 7.154 1.00 92.50 84 THR A O 1
ATOM 668 N N . THR A 1 85 ? -17.302 6.262 4.959 1.00 90.56 85 THR A N 1
ATOM 669 C CA . THR A 1 85 ? -18.659 6.843 5.058 1.00 90.56 85 THR A CA 1
ATOM 670 C C . THR A 1 85 ? -19.786 5.813 4.934 1.00 90.56 85 THR A C 1
ATOM 672 O O . THR A 1 85 ? -20.671 5.746 5.792 1.00 90.56 85 THR A O 1
ATOM 675 N N . ILE A 1 86 ? -19.779 5.003 3.873 1.00 91.31 86 ILE A N 1
ATOM 676 C CA . ILE A 1 86 ? -20.913 4.140 3.502 1.00 91.31 86 ILE A CA 1
ATOM 677 C C . ILE A 1 86 ? -20.660 2.683 3.890 1.00 91.31 86 ILE A C 1
ATOM 679 O O . ILE A 1 86 ? -21.597 2.004 4.300 1.00 91.31 86 ILE A O 1
ATOM 683 N N . ALA A 1 87 ? -19.420 2.206 3.760 1.00 89.25 87 ALA A N 1
ATOM 684 C CA . ALA A 1 87 ? -19.065 0.818 4.038 1.00 89.25 87 ALA A CA 1
ATOM 685 C C . ALA A 1 87 ? -18.910 0.569 5.553 1.00 89.25 87 ALA A C 1
ATOM 687 O O . ALA A 1 87 ? -19.809 0.858 6.336 1.00 89.25 87 ALA A O 1
ATOM 688 N N . ASN A 1 88 ? -17.772 0.034 6.004 1.00 86.81 88 ASN A N 1
ATOM 689 C CA . ASN A 1 88 ? -17.614 -0.375 7.405 1.00 86.81 88 ASN A CA 1
ATOM 690 C C . ASN A 1 88 ? -17.442 0.801 8.381 1.00 86.81 88 ASN A C 1
ATOM 692 O O . ASN A 1 88 ? -17.410 0.563 9.584 1.00 86.81 88 ASN A O 1
ATOM 696 N N . ARG A 1 89 ? -17.311 2.046 7.888 1.00 89.88 89 ARG A N 1
ATOM 697 C CA . ARG A 1 89 ? -17.159 3.273 8.702 1.00 89.88 89 ARG A CA 1
ATOM 698 C C . ARG A 1 89 ? -15.983 3.244 9.678 1.00 89.88 89 ARG A C 1
ATOM 700 O O . ARG A 1 89 ? -15.978 3.916 10.701 1.00 89.88 89 ARG A O 1
ATOM 707 N N . LEU A 1 90 ? -14.971 2.452 9.343 1.00 90.81 90 LEU A N 1
ATOM 708 C CA . LEU A 1 90 ? -13.721 2.380 10.086 1.00 90.81 90 LEU A CA 1
ATOM 709 C C . LEU A 1 90 ? -12.692 3.329 9.460 1.00 90.81 90 LEU A C 1
ATOM 711 O O . LEU A 1 90 ? -12.736 3.528 8.240 1.00 90.81 90 LEU A O 1
ATOM 715 N N . PRO A 1 91 ? -11.753 3.879 10.254 1.00 88.88 91 PRO A N 1
ATOM 716 C CA . PRO A 1 91 ? -10.707 4.783 9.778 1.00 88.88 91 PRO A CA 1
ATOM 717 C C . PRO A 1 91 ? -9.637 4.010 8.989 1.00 88.88 91 PRO A C 1
ATOM 719 O O . PRO A 1 91 ? -8.527 3.780 9.461 1.00 88.88 91 PRO A O 1
ATOM 722 N N . ILE A 1 92 ? -10.000 3.563 7.786 1.00 91.00 92 ILE A N 1
ATOM 723 C CA . ILE A 1 92 ? -9.163 2.762 6.893 1.00 91.00 92 ILE A CA 1
ATOM 724 C C . ILE A 1 92 ? -8.923 3.566 5.618 1.00 91.00 92 ILE A C 1
ATOM 726 O O . ILE A 1 92 ? -9.864 3.862 4.878 1.00 91.00 92 ILE A O 1
ATOM 730 N N . VAL A 1 93 ? -7.656 3.889 5.361 1.00 91.94 93 VAL A N 1
ATOM 731 C CA . VAL A 1 93 ? -7.218 4.458 4.083 1.00 91.94 93 VAL A CA 1
ATOM 732 C C . VAL A 1 93 ? -7.038 3.326 3.084 1.00 91.94 93 VAL A C 1
ATOM 734 O O . VAL A 1 93 ? -6.364 2.337 3.367 1.00 91.94 93 VAL A O 1
ATOM 737 N N . GLN A 1 94 ? -7.686 3.459 1.931 1.00 92.88 94 GLN A N 1
ATOM 738 C CA . GLN A 1 94 ? -7.605 2.483 0.854 1.00 92.88 94 GLN A CA 1
ATOM 739 C C . GLN A 1 94 ? -6.375 2.759 -0.004 1.00 92.88 94 GLN A C 1
ATOM 741 O O . GLN A 1 94 ? -6.162 3.889 -0.439 1.00 92.88 94 GLN A O 1
ATOM 746 N N . GLY A 1 95 ? -5.605 1.709 -0.275 1.00 90.81 95 GLY A N 1
ATOM 747 C CA . GLY A 1 95 ? -4.391 1.752 -1.082 1.00 90.81 95 GLY A CA 1
ATOM 748 C C . GLY A 1 95 ? -4.318 0.575 -2.051 1.00 90.81 95 GLY A C 1
ATOM 749 O O . GLY A 1 95 ? -4.946 -0.463 -1.816 1.00 90.81 95 GLY A O 1
ATOM 750 N N . PRO A 1 96 ? -3.577 0.705 -3.161 1.00 90.12 96 PRO A N 1
ATOM 751 C CA . PRO A 1 96 ? -3.366 -0.402 -4.073 1.00 90.12 96 PRO A CA 1
ATOM 752 C C . PRO A 1 96 ? -2.567 -1.525 -3.400 1.00 90.12 96 PRO A C 1
ATOM 754 O O . PRO A 1 96 ? -1.581 -1.303 -2.697 1.00 90.12 96 PRO A O 1
ATOM 757 N N . SER A 1 97 ? -2.972 -2.767 -3.656 1.00 86.06 97 SER A N 1
ATOM 758 C CA . SER A 1 97 ? -2.328 -3.932 -3.055 1.00 86.06 97 SER A CA 1
ATOM 759 C C . SER A 1 97 ? -1.051 -4.328 -3.800 1.00 86.06 97 SER A C 1
ATOM 761 O O . SER A 1 97 ? -1.082 -4.728 -4.969 1.00 86.06 97 SER A O 1
ATOM 763 N N . ALA A 1 98 ? 0.084 -4.290 -3.098 1.00 71.94 98 ALA A N 1
ATOM 764 C CA . ALA A 1 98 ? 1.373 -4.725 -3.634 1.00 71.94 98 ALA A CA 1
ATOM 765 C C . ALA A 1 98 ? 1.392 -6.220 -4.011 1.00 71.94 98 ALA A C 1
ATOM 767 O O . ALA A 1 98 ? 2.084 -6.604 -4.955 1.00 71.94 98 ALA A O 1
ATOM 768 N N . SER A 1 99 ? 0.614 -7.066 -3.321 1.00 74.75 99 SER A N 1
ATOM 769 C CA . SER A 1 99 ? 0.531 -8.498 -3.644 1.00 74.75 99 SER A CA 1
ATOM 770 C C . SER A 1 99 ? -0.176 -8.747 -4.979 1.00 74.75 99 SER A C 1
ATOM 772 O O . SER A 1 99 ? 0.226 -9.633 -5.731 1.00 74.75 99 SER A O 1
ATOM 774 N N . LEU A 1 100 ? -1.168 -7.921 -5.319 1.00 82.94 100 LEU A N 1
ATOM 775 C CA . LEU A 1 100 ? -1.864 -7.973 -6.606 1.00 82.94 100 LEU A CA 1
ATOM 776 C C . LEU A 1 100 ? -1.026 -7.393 -7.751 1.00 82.94 100 LEU A C 1
ATOM 778 O O . LEU A 1 100 ? -1.105 -7.912 -8.860 1.00 82.94 100 LEU A O 1
ATOM 782 N N . ALA A 1 101 ? -0.177 -6.388 -7.496 1.00 83.62 101 ALA A N 1
ATOM 783 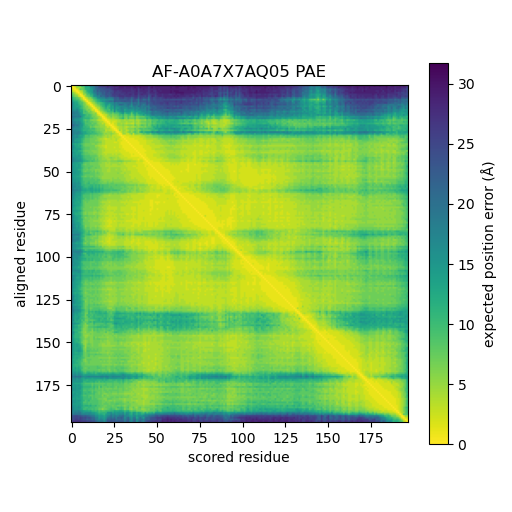C CA . ALA A 1 101 ? 0.645 -5.737 -8.528 1.00 83.62 101 ALA A CA 1
ATOM 784 C C . ALA A 1 101 ? 1.446 -6.736 -9.383 1.00 83.62 101 ALA A C 1
ATOM 786 O O . ALA A 1 101 ? 1.495 -6.617 -10.606 1.00 83.62 101 ALA A O 1
ATOM 787 N N . SER A 1 102 ? 2.032 -7.755 -8.743 1.00 80.81 102 SER A N 1
ATOM 788 C CA . SER A 1 102 ? 2.854 -8.767 -9.423 1.00 80.81 102 SER A CA 1
ATOM 789 C C . SER A 1 102 ? 2.027 -9.660 -10.356 1.00 80.81 102 SER A C 1
ATOM 791 O O . SER A 1 102 ? 2.413 -9.906 -11.503 1.00 80.81 102 SER A O 1
ATOM 793 N N . ALA A 1 103 ? 0.863 -10.118 -9.886 1.00 86.38 103 ALA A N 1
ATOM 794 C CA . ALA A 1 103 ? -0.051 -10.929 -10.686 1.00 86.38 103 ALA A CA 1
ATOM 795 C C . ALA A 1 103 ? -0.651 -10.110 -11.838 1.00 86.38 103 ALA A C 1
ATOM 797 O O . ALA A 1 103 ? -0.651 -10.554 -12.985 1.00 86.38 103 ALA A O 1
ATOM 798 N N . MET A 1 104 ? -1.083 -8.880 -11.550 1.00 91.62 104 MET A N 1
ATOM 799 C CA . MET A 1 104 ? -1.638 -7.956 -12.539 1.00 91.62 104 MET A CA 1
ATOM 800 C C . MET A 1 104 ? -0.631 -7.631 -13.640 1.00 91.62 104 MET A C 1
ATOM 802 O O . MET A 1 104 ? -0.981 -7.699 -14.814 1.00 91.62 104 MET A O 1
ATOM 806 N N . GLY A 1 105 ? 0.623 -7.337 -13.284 1.00 90.25 105 GLY A N 1
ATOM 807 C CA . GLY A 1 105 ? 1.681 -7.074 -14.259 1.00 90.25 105 GLY A CA 1
ATOM 808 C C . GLY A 1 105 ? 1.925 -8.257 -15.186 1.00 90.25 105 GLY A C 1
ATOM 809 O O . GLY A 1 105 ? 2.032 -8.075 -16.395 1.00 90.25 105 GLY A O 1
ATOM 810 N N . SER A 1 106 ? 1.930 -9.474 -14.640 1.00 89.94 106 SER A N 1
ATOM 811 C CA . SER A 1 106 ? 2.131 -10.699 -15.424 1.00 89.94 106 SER A CA 1
ATOM 812 C C . SER A 1 106 ? 0.984 -10.938 -16.414 1.00 89.94 106 SER A C 1
ATOM 814 O O . SER A 1 106 ? 1.215 -11.258 -17.582 1.00 89.94 106 SER A O 1
ATOM 816 N N . VAL A 1 107 ? -0.262 -10.730 -15.970 1.00 93.62 107 VAL A N 1
ATOM 817 C CA . VAL A 1 107 ? -1.451 -10.818 -16.835 1.00 93.62 107 VAL A CA 1
ATOM 818 C C . VAL A 1 107 ? -1.422 -9.727 -17.900 1.00 93.62 107 VAL A C 1
ATOM 820 O O . VAL A 1 107 ? -1.675 -10.018 -19.064 1.00 93.62 107 VAL A O 1
ATOM 823 N N . ALA A 1 108 ? -1.072 -8.494 -17.535 1.00 94.00 108 ALA A N 1
ATOM 824 C CA . ALA A 1 108 ? -0.980 -7.383 -18.474 1.00 94.00 108 ALA A CA 1
ATOM 825 C C . ALA A 1 108 ? 0.106 -7.605 -19.537 1.00 94.00 108 ALA A C 1
ATOM 827 O O . ALA A 1 108 ? -0.149 -7.350 -20.710 1.00 94.00 108 ALA A O 1
ATOM 828 N N . GLY A 1 109 ? 1.276 -8.124 -19.156 1.00 90.88 109 GLY A N 1
ATOM 829 C CA . GLY A 1 109 ? 2.357 -8.432 -20.096 1.00 90.88 109 GLY A CA 1
ATOM 830 C C . GLY A 1 109 ? 2.028 -9.583 -21.052 1.00 90.88 109 GLY A C 1
ATOM 831 O O . GLY A 1 109 ? 2.480 -9.579 -22.191 1.00 90.88 109 GLY A O 1
ATOM 832 N N . THR A 1 110 ? 1.209 -10.547 -20.617 1.00 94.25 110 THR A N 1
ATOM 833 C CA . THR A 1 110 ? 0.871 -11.740 -21.420 1.00 94.25 110 THR A CA 1
ATOM 834 C C . THR A 1 110 ? -0.393 -11.552 -22.265 1.00 94.25 110 THR A C 1
ATOM 836 O O . THR A 1 110 ? -0.435 -11.955 -23.423 1.00 94.25 110 THR A O 1
ATOM 839 N N . TYR A 1 111 ? -1.433 -10.948 -21.688 1.00 94.25 111 TYR A N 1
ATOM 840 C CA . TYR A 1 111 ? -2.783 -10.860 -22.262 1.00 94.25 111 TYR A CA 1
ATOM 841 C C . TYR A 1 111 ? -3.238 -9.417 -22.532 1.00 94.25 111 TYR A C 1
ATOM 843 O O . TYR A 1 111 ? -4.344 -9.191 -23.024 1.00 94.25 111 TYR A O 1
ATOM 851 N N . GLY A 1 112 ? -2.401 -8.428 -22.217 1.00 93.62 112 GLY A N 1
ATOM 852 C CA . GLY A 1 112 ? -2.694 -7.012 -22.404 1.00 93.62 112 GLY A CA 1
ATOM 853 C C . GLY A 1 112 ? -3.455 -6.365 -21.243 1.00 93.62 112 GLY A C 1
ATOM 854 O O . GLY A 1 112 ? -4.060 -7.010 -20.382 1.00 93.62 112 GLY A O 1
ATOM 855 N N . MET A 1 113 ? -3.455 -5.030 -21.241 1.00 92.50 113 MET A N 1
ATOM 856 C CA . MET A 1 113 ? -4.064 -4.211 -20.183 1.00 92.50 113 MET A CA 1
ATOM 857 C C . MET A 1 113 ? -5.579 -4.400 -20.058 1.00 92.50 113 MET A C 1
ATOM 859 O O . MET A 1 113 ? -6.109 -4.348 -18.951 1.00 92.50 113 MET A O 1
ATOM 863 N N . ALA A 1 114 ? -6.279 -4.636 -21.171 1.00 94.81 114 ALA A N 1
ATOM 864 C CA . ALA A 1 114 ? -7.726 -4.846 -21.162 1.00 94.81 114 ALA A CA 1
ATOM 865 C C . ALA A 1 114 ? -8.109 -6.136 -20.418 1.00 94.81 114 ALA A C 1
ATOM 867 O O . ALA A 1 114 ? -9.014 -6.118 -19.586 1.00 94.81 114 ALA A O 1
ATOM 868 N N . ALA A 1 115 ? -7.380 -7.232 -20.662 1.00 94.94 115 ALA A N 1
ATOM 869 C CA . ALA A 1 115 ? -7.586 -8.494 -19.957 1.00 94.94 115 ALA A CA 1
ATOM 870 C C . ALA A 1 115 ? -7.278 -8.355 -18.459 1.00 94.94 115 ALA A C 1
ATOM 872 O O . ALA A 1 115 ? -8.044 -8.830 -17.621 1.00 94.94 115 ALA A O 1
ATOM 873 N N . MET A 1 116 ? -6.202 -7.638 -18.119 1.00 95.25 116 MET A N 1
ATOM 874 C CA . MET A 1 116 ? -5.845 -7.353 -16.731 1.00 95.25 116 MET A CA 1
ATOM 875 C C . MET A 1 116 ? -6.957 -6.577 -16.010 1.00 95.25 116 MET A C 1
ATOM 877 O O . MET A 1 116 ? -7.466 -7.062 -15.001 1.00 95.25 116 MET A O 1
ATOM 881 N N . TRP A 1 117 ? -7.421 -5.444 -16.544 1.00 93.50 117 TRP A N 1
ATOM 882 C CA . TRP A 1 117 ? -8.494 -4.673 -15.904 1.00 93.50 117 TRP A CA 1
ATOM 883 C C . TRP A 1 117 ? -9.830 -5.420 -15.865 1.00 93.50 117 TRP A C 1
ATOM 885 O O . TRP A 1 117 ? -10.533 -5.351 -14.859 1.00 93.50 117 TRP A O 1
ATOM 895 N N . GLY A 1 118 ? -10.156 -6.192 -16.906 1.00 95.06 118 GLY A N 1
ATOM 896 C CA . GLY A 1 118 ? -11.320 -7.079 -16.898 1.00 95.06 118 GLY A CA 1
ATOM 897 C C . GLY A 1 118 ? -11.255 -8.096 -15.756 1.00 95.06 118 GLY A C 1
ATOM 898 O O . GLY A 1 118 ? -12.228 -8.261 -15.021 1.00 95.06 118 GLY A O 1
ATOM 899 N N . SER A 1 119 ? -10.087 -8.710 -15.539 1.00 94.12 119 SER A N 1
ATOM 900 C CA . SER A 1 119 ? -9.874 -9.647 -14.430 1.00 94.12 119 SER A CA 1
ATOM 901 C C . SER A 1 119 ? -10.000 -8.980 -13.058 1.00 94.12 119 SER A C 1
ATOM 903 O O . SER A 1 119 ? -10.576 -9.574 -12.151 1.00 94.12 119 SER A O 1
ATOM 905 N N . VAL A 1 120 ? -9.544 -7.729 -12.914 1.00 93.69 120 VAL A N 1
ATOM 906 C CA . VAL A 1 120 ? -9.674 -6.951 -11.670 1.00 93.69 120 VAL A CA 1
ATOM 907 C C . VAL A 1 120 ? -11.136 -6.665 -11.354 1.00 93.69 120 VAL A C 1
ATOM 909 O O . VAL A 1 120 ? -11.558 -6.856 -10.219 1.00 93.69 120 VAL A O 1
ATOM 912 N N . ILE A 1 121 ? -11.924 -6.238 -12.346 1.00 94.81 121 ILE A N 1
ATOM 913 C CA . ILE A 1 121 ? -13.350 -5.934 -12.155 1.00 94.81 121 ILE A CA 1
ATOM 914 C C . ILE A 1 121 ? -14.110 -7.198 -11.743 1.00 94.81 121 ILE A C 1
ATOM 916 O O . ILE A 1 121 ? -14.873 -7.176 -10.777 1.00 94.81 121 ILE A O 1
ATOM 920 N N . VAL A 1 122 ? -13.874 -8.312 -12.441 1.00 96.00 122 VAL A N 1
ATOM 921 C CA . VAL A 1 122 ? -14.506 -9.598 -12.114 1.00 96.00 122 VAL A CA 1
ATOM 922 C C . VAL A 1 122 ? -14.057 -10.091 -10.736 1.00 96.00 122 VAL A C 1
ATOM 924 O O . VAL A 1 122 ? -14.895 -10.494 -9.933 1.00 96.00 122 VAL A O 1
ATOM 927 N N . GLY A 1 123 ? -12.761 -10.011 -10.428 1.00 94.31 123 GLY A N 1
ATOM 928 C CA . GLY A 1 123 ? -12.211 -10.381 -9.123 1.00 94.31 123 GLY A CA 1
ATOM 929 C C . GLY A 1 123 ? -12.800 -9.554 -7.980 1.00 94.31 123 GLY A C 1
ATOM 930 O O . GLY A 1 123 ? -13.223 -10.121 -6.977 1.00 94.31 123 GLY A O 1
ATOM 931 N N . GLY A 1 124 ? -12.919 -8.237 -8.162 1.00 93.31 124 GLY A N 1
ATOM 932 C CA . GLY A 1 124 ? -13.539 -7.339 -7.188 1.00 93.31 124 GLY A CA 1
ATOM 933 C C . GLY A 1 124 ? -15.028 -7.620 -6.983 1.00 93.31 124 GLY A C 1
ATOM 934 O O . GLY A 1 124 ? -15.513 -7.576 -5.854 1.00 93.31 124 GLY A O 1
ATOM 935 N N . LEU A 1 125 ? -15.761 -7.982 -8.042 1.00 95.38 125 LEU A N 1
ATOM 936 C CA . LEU A 1 125 ? -17.160 -8.402 -7.917 1.00 95.38 125 LEU A CA 1
ATOM 937 C C . LEU A 1 125 ? -17.286 -9.714 -7.135 1.00 95.38 125 LEU A C 1
ATOM 939 O O . LEU A 1 125 ? -18.166 -9.845 -6.285 1.00 95.38 125 LEU A O 1
ATOM 943 N N . ILE A 1 126 ? -16.397 -10.674 -7.396 1.00 94.31 126 ILE A N 1
ATOM 944 C CA . ILE A 1 126 ? -16.340 -11.927 -6.641 1.00 94.31 126 ILE A CA 1
ATOM 945 C C . ILE A 1 126 ? -16.073 -11.620 -5.164 1.00 94.31 126 ILE A C 1
ATOM 947 O O . ILE A 1 126 ? -16.840 -12.057 -4.307 1.00 94.31 126 ILE A O 1
ATOM 951 N N . GLU A 1 127 ? -15.053 -10.818 -4.856 1.00 91.25 127 GLU A N 1
ATOM 952 C CA . GLU A 1 127 ? -14.721 -10.416 -3.485 1.00 91.25 127 GLU A CA 1
ATOM 953 C C . GLU A 1 127 ? -15.899 -9.721 -2.786 1.00 91.25 127 GLU A C 1
ATOM 955 O O . GLU A 1 127 ? -16.232 -10.057 -1.646 1.00 91.25 127 GLU A O 1
ATOM 960 N N . PHE A 1 128 ? -16.606 -8.835 -3.492 1.00 90.94 128 PHE A N 1
ATOM 961 C CA . PHE A 1 128 ? -17.823 -8.199 -2.994 1.00 90.94 128 PHE A CA 1
ATOM 962 C C . PHE A 1 128 ? -18.904 -9.226 -2.629 1.00 90.94 128 PHE A C 1
ATOM 964 O O . PHE A 1 128 ? -19.489 -9.143 -1.549 1.00 90.94 128 PHE A O 1
ATOM 971 N N . VAL A 1 129 ? -19.146 -10.233 -3.475 1.00 93.00 129 VAL A N 1
ATOM 972 C CA . VAL A 1 129 ? -20.115 -11.310 -3.198 1.00 93.00 129 VAL A CA 1
ATOM 973 C C . VAL A 1 129 ? -19.680 -12.156 -1.995 1.00 93.00 129 VAL A C 1
ATOM 975 O O . VAL A 1 129 ? -20.507 -12.495 -1.141 1.00 93.00 129 VAL A O 1
ATOM 978 N N . PHE A 1 130 ? -18.388 -12.466 -1.863 1.00 89.75 130 PHE A N 1
ATOM 979 C CA . PHE A 1 130 ? -17.848 -13.167 -0.690 1.00 89.75 130 PHE A CA 1
ATOM 980 C C . PHE A 1 130 ? -18.036 -12.359 0.604 1.00 89.75 130 PHE A C 1
ATOM 982 O O . PHE A 1 130 ? -18.413 -12.924 1.636 1.00 89.75 130 PHE A O 1
ATOM 989 N N . GLY A 1 131 ? -17.834 -11.041 0.547 1.00 87.31 131 GLY A N 1
ATOM 990 C CA . GLY A 1 131 ? -18.099 -10.130 1.661 1.00 87.31 131 GLY A CA 1
ATOM 991 C C . GLY A 1 131 ? -19.587 -10.057 2.014 1.00 87.31 131 GLY A C 1
ATOM 992 O O . GLY A 1 131 ? -19.968 -10.283 3.165 1.00 87.31 131 GLY A O 1
ATOM 993 N N . ALA A 1 132 ? -20.442 -9.821 1.017 1.00 87.44 132 ALA A N 1
ATOM 994 C CA . ALA A 1 132 ? -21.889 -9.681 1.184 1.00 87.44 132 ALA A CA 1
ATOM 995 C C . ALA A 1 132 ? -22.557 -10.969 1.699 1.00 87.44 132 ALA A C 1
ATOM 997 O O . ALA A 1 132 ? -23.466 -10.914 2.527 1.00 87.44 132 ALA A O 1
ATOM 998 N N . SER A 1 133 ? -22.069 -12.139 1.277 1.00 89.94 133 SER A N 1
ATOM 999 C CA . SER A 1 133 ? -22.575 -13.448 1.721 1.00 89.94 133 SER A CA 1
ATOM 1000 C C . SER A 1 133 ? -22.181 -13.824 3.156 1.00 89.94 133 SER A C 1
ATOM 1002 O O . SER A 1 133 ? -22.611 -14.866 3.655 1.00 89.94 133 SER A O 1
ATOM 1004 N N . ARG A 1 134 ? -21.358 -13.010 3.840 1.00 84.56 134 ARG A N 1
ATOM 1005 C CA . ARG A 1 134 ? -20.794 -13.282 5.182 1.00 84.56 134 ARG A CA 1
ATOM 1006 C C . ARG A 1 134 ? -20.039 -14.612 5.278 1.00 84.56 134 ARG A C 1
ATOM 1008 O O . ARG A 1 134 ? -19.760 -15.089 6.383 1.00 84.56 134 ARG A O 1
ATOM 1015 N N . LEU A 1 135 ? -19.663 -15.204 4.143 1.00 83.56 135 LEU A N 1
ATOM 1016 C CA . LEU A 1 135 ? -18.967 -16.486 4.089 1.00 83.56 135 LEU A CA 1
ATOM 1017 C C . LEU A 1 135 ? -17.601 -16.406 4.782 1.00 83.56 135 LEU A C 1
ATOM 1019 O O . LEU A 1 135 ? -17.176 -17.358 5.438 1.00 83.56 135 LEU A O 1
ATOM 1023 N N . MET A 1 136 ? -16.977 -15.226 4.759 1.00 79.19 136 MET A N 1
ATOM 1024 C CA . MET A 1 136 ? -15.717 -14.964 5.453 1.00 79.19 136 MET A CA 1
ATOM 1025 C C . MET A 1 136 ? -15.795 -15.201 6.971 1.00 79.19 136 MET A C 1
ATOM 1027 O O . MET A 1 136 ? -14.826 -15.651 7.577 1.00 79.19 136 MET A O 1
ATOM 1031 N N . SER A 1 137 ? -16.964 -15.003 7.597 1.00 76.00 137 SER A N 1
ATOM 1032 C CA . SER A 1 137 ? -17.162 -15.287 9.030 1.00 76.00 137 SER A CA 1
ATOM 1033 C C . SER A 1 137 ? -17.080 -16.784 9.361 1.00 76.00 137 SER A C 1
ATOM 1035 O O . SER A 1 137 ? -16.739 -17.158 10.486 1.00 76.00 137 SER A O 1
ATOM 1037 N N . LYS A 1 138 ? -17.355 -17.650 8.377 1.00 79.06 138 LYS A N 1
ATOM 1038 C CA . LYS A 1 138 ? -17.180 -19.103 8.493 1.00 79.06 138 LYS A CA 1
ATOM 1039 C C . LYS A 1 138 ? -15.746 -19.507 8.160 1.00 79.06 138 LYS A C 1
ATOM 1041 O O . LYS A 1 138 ? -15.147 -20.260 8.919 1.00 79.06 138 LYS A O 1
ATOM 1046 N N . ILE A 1 139 ? -15.185 -18.955 7.080 1.00 80.81 139 ILE A N 1
ATOM 1047 C CA . ILE A 1 139 ? -13.822 -19.267 6.621 1.00 80.81 139 ILE A CA 1
ATOM 1048 C C . ILE A 1 139 ? -12.771 -18.846 7.653 1.00 80.81 139 ILE A C 1
ATOM 1050 O O . ILE A 1 139 ? -11.828 -19.594 7.879 1.00 80.81 139 ILE A O 1
ATOM 1054 N N . ARG A 1 140 ? -12.944 -17.709 8.346 1.00 76.25 140 ARG A N 1
ATOM 1055 C CA . ARG A 1 140 ? -11.984 -17.247 9.369 1.00 76.25 140 ARG A CA 1
ATOM 1056 C C . ARG A 1 140 ? -11.719 -18.274 10.473 1.00 76.25 140 ARG A C 1
ATOM 1058 O O . ARG A 1 140 ? -10.634 -18.270 11.031 1.00 76.25 140 ARG A O 1
ATOM 1065 N N . LYS A 1 141 ? -12.667 -19.180 10.758 1.00 75.81 141 LYS A N 1
ATOM 1066 C CA . LYS A 1 141 ? -12.472 -20.266 11.735 1.00 75.81 141 LYS A CA 1
ATOM 1067 C C . LYS A 1 141 ? -11.420 -21.285 11.286 1.00 75.81 141 LYS A C 1
ATOM 1069 O O . LYS A 1 141 ? -10.852 -21.972 12.122 1.00 75.81 141 LYS A O 1
ATOM 1074 N N . LEU A 1 142 ? -11.171 -21.379 9.981 1.00 81.44 142 LEU A N 1
ATOM 1075 C CA . LEU A 1 142 ? -10.190 -22.278 9.373 1.00 81.44 142 LEU A CA 1
ATOM 1076 C C . LEU A 1 142 ? -8.812 -21.623 9.197 1.00 81.44 142 LEU A C 1
ATOM 1078 O O . LEU A 1 142 ? -7.861 -22.313 8.843 1.00 81.44 142 LEU A O 1
ATOM 1082 N N . ILE A 1 143 ? -8.695 -20.307 9.405 1.00 83.88 143 ILE A N 1
ATOM 1083 C CA . ILE A 1 143 ? -7.467 -19.544 9.143 1.00 83.88 143 ILE A CA 1
ATOM 1084 C C . ILE A 1 143 ? -6.914 -19.011 10.466 1.00 83.88 143 ILE A C 1
ATOM 1086 O O . ILE A 1 143 ? -7.043 -17.810 10.702 1.00 83.88 143 ILE A O 1
ATOM 1090 N N . PRO A 1 144 ? -6.303 -19.856 11.321 1.00 82.69 144 PRO A N 1
ATOM 1091 C CA . PRO A 1 144 ? -5.881 -19.467 12.666 1.00 82.69 144 PRO A CA 1
ATOM 1092 C C . PRO A 1 144 ? -4.954 -18.237 12.641 1.00 82.69 144 PRO A C 1
ATOM 1094 O O . PRO A 1 144 ? -4.261 -18.013 11.643 1.00 82.69 144 PRO A O 1
ATOM 1097 N N . PRO A 1 145 ? -4.864 -17.446 13.729 1.00 81.38 145 PRO A N 1
ATOM 1098 C CA . PRO A 1 145 ? -4.109 -16.188 13.728 1.00 81.38 145 PRO A CA 1
ATOM 1099 C 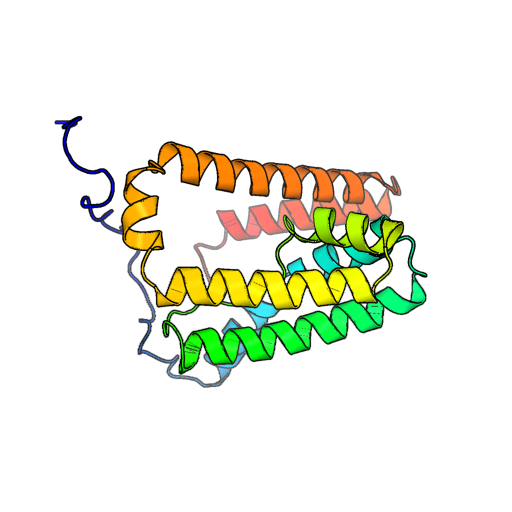C . PRO A 1 145 ? -2.637 -16.328 13.327 1.00 81.38 145 PRO A C 1
ATOM 1101 O O . PRO A 1 145 ? -2.086 -15.417 12.714 1.00 81.38 145 PRO A O 1
ATOM 1104 N N . VAL A 1 146 ? -2.018 -17.488 13.578 1.00 86.56 146 VAL A N 1
ATOM 1105 C CA . VAL A 1 146 ? -0.656 -17.800 13.114 1.00 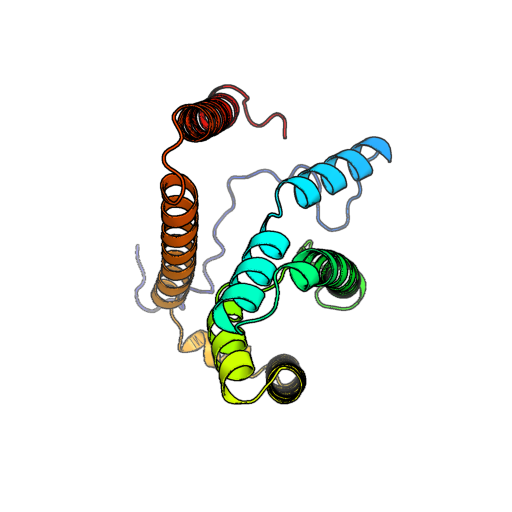86.56 146 VAL A CA 1
ATOM 1106 C C . VAL A 1 146 ? -0.524 -17.768 11.584 1.00 86.56 146 VAL A C 1
ATOM 1108 O O . VAL A 1 146 ? 0.485 -17.292 11.066 1.00 86.56 146 VAL A O 1
ATOM 1111 N N . VAL A 1 147 ? -1.550 -18.199 10.843 1.00 89.25 147 VAL A N 1
ATOM 1112 C CA . VAL A 1 147 ? -1.573 -18.150 9.373 1.00 89.25 147 VAL A CA 1
ATOM 1113 C C . VAL A 1 147 ? -1.721 -16.708 8.901 1.00 89.25 147 VAL A C 1
ATOM 1115 O O . VAL A 1 147 ? -0.947 -16.266 8.056 1.00 89.25 147 VAL A O 1
ATOM 1118 N N . ILE A 1 148 ? -2.654 -15.951 9.489 1.00 85.94 148 ILE A N 1
ATOM 1119 C CA . ILE A 1 148 ? -2.859 -14.533 9.152 1.00 85.94 148 ILE A CA 1
ATOM 1120 C C . ILE A 1 148 ? -1.567 -13.745 9.404 1.00 85.94 148 ILE A C 1
ATOM 1122 O O . ILE A 1 148 ? -1.087 -13.047 8.512 1.00 85.94 148 ILE A O 1
ATOM 1126 N N . GLY A 1 149 ? -0.958 -13.912 10.581 1.00 88.88 149 GLY A N 1
ATOM 1127 C CA . GLY A 1 149 ? 0.300 -13.259 10.944 1.00 88.88 149 GLY A CA 1
ATOM 1128 C C . GLY A 1 149 ? 1.454 -13.627 10.010 1.00 88.88 149 GLY A C 1
ATOM 1129 O O . GLY A 1 149 ? 2.204 -12.747 9.594 1.00 88.88 149 GLY A O 1
ATOM 1130 N N . SER A 1 150 ? 1.560 -14.897 9.605 1.00 91.19 150 SER A N 1
ATOM 1131 C CA . SER A 1 150 ? 2.591 -15.361 8.662 1.00 91.19 150 SER A CA 1
ATOM 1132 C C . SER A 1 150 ? 2.431 -14.749 7.268 1.00 91.19 150 SER A 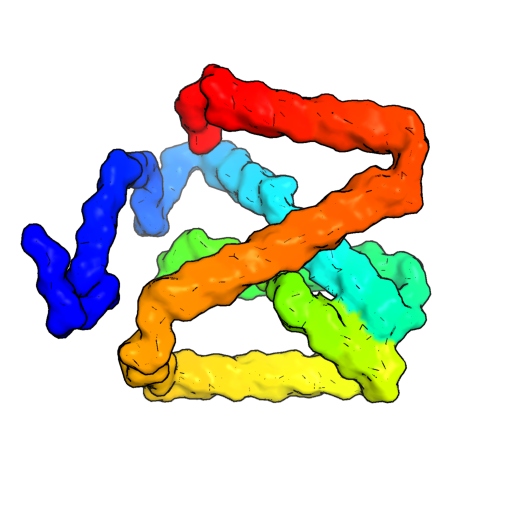C 1
ATOM 1134 O O . SER A 1 150 ? 3.418 -14.348 6.644 1.00 91.19 150 SER A O 1
ATOM 1136 N N . VAL A 1 151 ? 1.191 -14.637 6.778 1.00 89.19 151 VAL A N 1
ATOM 1137 C CA . VAL A 1 151 ? 0.884 -13.987 5.494 1.00 89.19 151 VAL A CA 1
ATOM 1138 C C . VAL A 1 151 ? 1.215 -12.495 5.556 1.00 89.19 151 VAL A C 1
ATOM 1140 O O . VAL A 1 151 ? 1.902 -11.986 4.670 1.00 89.19 151 VAL A O 1
ATOM 1143 N N . VAL A 1 152 ? 0.805 -11.799 6.620 1.00 87.75 152 VAL A N 1
ATOM 1144 C CA . VAL A 1 152 ? 1.110 -10.370 6.816 1.00 87.75 152 VAL A CA 1
ATOM 1145 C C . VAL A 1 152 ? 2.621 -10.132 6.918 1.00 87.75 152 VAL A C 1
ATOM 1147 O O . VAL A 1 152 ? 3.144 -9.228 6.265 1.00 87.75 152 VAL A O 1
ATOM 1150 N N . ALA A 1 153 ? 3.349 -10.974 7.657 1.00 91.12 153 ALA A N 1
ATOM 1151 C CA . ALA A 1 153 ? 4.807 -10.897 7.745 1.00 91.12 153 ALA A CA 1
ATOM 1152 C C . ALA A 1 153 ? 5.468 -11.106 6.373 1.00 91.12 153 ALA A C 1
ATOM 1154 O O . ALA A 1 153 ? 6.379 -10.366 6.002 1.00 91.12 153 ALA A O 1
ATOM 1155 N N . SER A 1 154 ? 4.968 -12.059 5.583 1.00 88.06 154 SER A N 1
ATOM 1156 C CA . SER A 1 154 ? 5.462 -12.333 4.228 1.00 88.06 154 SER A CA 1
ATOM 1157 C C . SER A 1 154 ? 5.275 -11.138 3.289 1.00 88.06 154 SER A C 1
ATOM 1159 O O . SER A 1 154 ? 6.196 -10.804 2.545 1.00 88.06 154 SER A O 1
ATOM 1161 N N . ILE A 1 155 ? 4.141 -10.429 3.365 1.00 84.12 155 ILE A N 1
ATOM 1162 C CA . ILE A 1 155 ? 3.928 -9.172 2.622 1.00 84.12 155 ILE A CA 1
ATOM 1163 C C . ILE A 1 155 ? 4.978 -8.124 3.026 1.00 84.12 155 ILE A C 1
ATOM 1165 O O . ILE A 1 155 ? 5.577 -7.485 2.158 1.00 84.12 155 ILE A O 1
ATOM 1169 N N . GLY A 1 156 ? 5.267 -7.993 4.326 1.00 85.06 156 GLY A N 1
ATOM 1170 C CA . GLY A 1 156 ? 6.321 -7.108 4.834 1.00 85.06 156 GLY A CA 1
ATOM 1171 C C . GLY A 1 156 ? 7.723 -7.468 4.323 1.00 85.06 156 GLY A C 1
ATOM 1172 O O . GLY A 1 156 ? 8.488 -6.582 3.930 1.00 85.06 156 GLY A O 1
ATOM 1173 N N . PHE A 1 157 ? 8.061 -8.758 4.246 1.00 87.81 157 PHE A N 1
ATOM 1174 C CA . PHE A 1 157 ? 9.337 -9.215 3.682 1.00 87.81 157 PHE A CA 1
ATOM 1175 C C . PHE A 1 157 ? 9.446 -8.936 2.180 1.00 87.81 157 PHE A C 1
ATOM 1177 O O . PHE A 1 157 ? 10.505 -8.513 1.713 1.00 87.81 157 PHE A O 1
ATOM 1184 N N . VAL A 1 158 ? 8.357 -9.104 1.423 1.00 81.81 158 VAL A N 1
ATOM 1185 C CA . VAL A 1 158 ? 8.313 -8.741 -0.003 1.00 81.81 158 VAL A CA 1
ATOM 1186 C C . VAL A 1 158 ? 8.541 -7.239 -0.184 1.00 81.81 158 VAL A C 1
ATOM 1188 O O . VAL A 1 158 ? 9.380 -6.847 -0.995 1.00 81.81 158 VAL A O 1
ATOM 1191 N N . ALA A 1 159 ? 7.876 -6.396 0.612 1.00 80.69 159 ALA A N 1
ATOM 1192 C CA . ALA A 1 159 ? 8.086 -4.948 0.585 1.00 80.69 159 ALA A CA 1
ATOM 1193 C C . ALA A 1 159 ? 9.534 -4.567 0.941 1.00 80.69 159 ALA A C 1
ATOM 1195 O O . ALA A 1 159 ? 10.146 -3.745 0.260 1.00 80.69 159 ALA A O 1
ATOM 1196 N N . THR A 1 160 ? 10.119 -5.228 1.946 1.00 86.00 160 THR A N 1
ATOM 1197 C CA . THR A 1 160 ? 11.529 -5.040 2.332 1.00 86.00 160 THR A CA 1
ATOM 1198 C C . THR A 1 160 ? 12.469 -5.390 1.180 1.00 86.00 160 THR A C 1
ATOM 1200 O O . THR A 1 160 ? 13.372 -4.619 0.861 1.00 86.00 160 THR A O 1
ATOM 1203 N N . LYS A 1 161 ? 12.233 -6.519 0.499 1.00 84.56 161 LYS A N 1
ATOM 1204 C CA . LYS A 1 161 ? 13.021 -6.934 -0.670 1.00 84.56 161 LYS A CA 1
ATOM 1205 C C . LYS A 1 161 ? 12.963 -5.892 -1.790 1.00 84.56 161 LYS A C 1
ATOM 1207 O O . LYS A 1 161 ? 14.002 -5.579 -2.371 1.00 84.56 161 LYS A O 1
ATOM 1212 N N . ILE A 1 162 ? 11.780 -5.350 -2.085 1.00 80.38 162 ILE A N 1
ATOM 1213 C CA . ILE A 1 162 ? 11.604 -4.301 -3.102 1.00 80.38 162 ILE A CA 1
ATOM 1214 C C . ILE A 1 162 ? 12.388 -3.043 -2.708 1.00 80.38 162 ILE A C 1
ATOM 1216 O O . ILE A 1 162 ? 13.185 -2.553 -3.506 1.00 80.38 162 ILE A O 1
ATOM 1220 N N . ALA A 1 163 ? 12.241 -2.573 -1.465 1.00 82.69 163 ALA A N 1
ATOM 1221 C CA . ALA A 1 163 ? 12.926 -1.380 -0.968 1.00 82.69 163 ALA A CA 1
ATOM 1222 C C . ALA A 1 163 ? 14.459 -1.507 -1.031 1.00 82.69 163 ALA A C 1
ATOM 1224 O O . ALA A 1 163 ? 15.141 -0.591 -1.498 1.00 82.69 163 ALA A O 1
ATOM 1225 N N . VAL A 1 164 ? 15.007 -2.657 -0.622 1.00 86.94 164 VAL A N 1
ATOM 1226 C CA . VAL A 1 164 ? 16.447 -2.949 -0.722 1.00 86.94 164 VAL A CA 1
ATOM 1227 C C . VAL A 1 164 ? 16.887 -2.964 -2.184 1.00 86.94 164 VAL A C 1
ATOM 1229 O O . VAL A 1 164 ? 17.857 -2.297 -2.535 1.00 86.94 164 VAL A O 1
ATOM 1232 N N . THR A 1 165 ? 16.148 -3.663 -3.051 1.00 86.12 165 THR A N 1
ATOM 1233 C CA . THR A 1 165 ? 16.470 -3.740 -4.484 1.00 86.12 165 THR A CA 1
ATOM 1234 C C . THR A 1 165 ? 16.555 -2.345 -5.089 1.00 86.12 165 THR A C 1
ATOM 1236 O O . THR A 1 165 ? 17.546 -2.026 -5.736 1.00 86.12 165 THR A O 1
ATOM 1239 N N . TRP A 1 166 ? 15.575 -1.479 -4.833 1.00 82.06 166 TRP A N 1
ATOM 1240 C CA . TRP A 1 166 ? 15.561 -0.111 -5.354 1.00 82.06 166 TRP A CA 1
ATOM 1241 C C . TRP A 1 166 ? 16.684 0.760 -4.798 1.00 82.06 166 TRP A C 1
ATOM 1243 O O . TRP A 1 166 ? 17.317 1.490 -5.558 1.00 82.06 166 TRP A O 1
ATOM 1253 N N . THR A 1 167 ? 16.976 0.643 -3.501 1.00 85.75 167 THR A N 1
ATOM 1254 C CA . THR A 1 167 ? 18.051 1.410 -2.851 1.00 85.75 167 THR A CA 1
ATOM 1255 C C . THR A 1 167 ? 19.415 1.091 -3.462 1.00 85.75 167 THR A C 1
ATOM 1257 O O . THR A 1 167 ? 20.215 1.993 -3.693 1.00 85.75 167 THR A O 1
ATOM 1260 N N . PHE A 1 168 ? 19.671 -0.182 -3.775 1.00 87.50 168 PHE A N 1
ATOM 1261 C CA . PHE A 1 168 ? 20.949 -0.631 -4.331 1.00 87.50 168 PHE A CA 1
ATOM 1262 C C . PHE A 1 168 ? 20.963 -0.754 -5.863 1.00 87.50 168 PHE A C 1
ATOM 1264 O O . PHE A 1 168 ? 22.010 -1.058 -6.428 1.00 87.50 168 PHE A O 1
ATOM 1271 N N . SER A 1 169 ? 19.847 -0.478 -6.550 1.00 85.56 169 SER A N 1
ATOM 1272 C CA . SER A 1 169 ? 19.775 -0.521 -8.023 1.00 85.56 169 SER A CA 1
ATOM 1273 C C . SER A 1 169 ? 20.681 0.519 -8.685 1.00 85.56 169 SER A C 1
ATOM 1275 O O . SER A 1 169 ? 21.208 0.273 -9.764 1.00 85.56 169 SER A O 1
ATOM 1277 N N . ASN A 1 170 ? 20.883 1.670 -8.038 1.00 83.50 170 ASN A N 1
ATOM 1278 C CA . ASN A 1 170 ? 21.804 2.714 -8.481 1.00 83.50 170 ASN A CA 1
ATOM 1279 C C . ASN A 1 170 ? 22.768 3.054 -7.336 1.00 83.50 170 ASN A C 1
ATOM 1281 O O . ASN A 1 170 ? 22.432 3.901 -6.504 1.00 83.50 170 ASN A O 1
ATOM 1285 N N . PRO A 1 171 ? 23.966 2.441 -7.276 1.00 81.44 171 PRO A N 1
ATOM 1286 C CA . PRO A 1 171 ? 24.902 2.596 -6.161 1.00 81.44 171 PRO A CA 1
ATOM 1287 C C . PRO A 1 171 ? 25.669 3.932 -6.208 1.00 81.44 171 PRO A C 1
ATOM 1289 O O . PRO A 1 171 ? 26.869 3.991 -5.951 1.00 81.44 171 PRO A O 1
ATOM 1292 N N . SER A 1 172 ? 24.986 5.028 -6.545 1.00 91.12 172 SER A N 1
ATOM 1293 C CA . SER A 1 172 ? 25.548 6.373 -6.449 1.00 91.12 172 SER A CA 1
ATOM 1294 C C . SER A 1 172 ? 25.803 6.709 -4.975 1.00 91.12 172 SER A C 1
ATOM 1296 O O . SER A 1 172 ? 24.863 6.630 -4.174 1.00 91.12 172 SER A O 1
ATOM 1298 N N . PRO A 1 173 ? 27.020 7.147 -4.593 1.00 91.12 173 PRO A N 1
ATOM 1299 C CA . PRO A 1 173 ? 27.322 7.538 -3.215 1.00 91.12 173 PRO A CA 1
ATOM 1300 C C . PRO A 1 173 ? 26.360 8.602 -2.663 1.00 91.12 173 PRO A C 1
ATOM 1302 O O . PRO A 1 173 ? 26.022 8.596 -1.479 1.00 91.12 173 PRO A O 1
ATOM 1305 N N . MET A 1 174 ? 25.862 9.492 -3.529 1.00 91.69 174 MET A N 1
ATOM 1306 C CA . MET A 1 174 ? 24.879 10.510 -3.158 1.00 91.69 174 MET A CA 1
ATOM 1307 C C . MET A 1 174 ? 23.523 9.894 -2.781 1.00 91.69 174 MET A C 1
ATOM 1309 O O . MET A 1 174 ? 22.976 10.218 -1.735 1.00 91.69 174 MET A O 1
ATOM 1313 N N . LEU A 1 175 ? 22.994 8.964 -3.582 1.00 89.62 175 LEU A N 1
ATOM 1314 C CA . LEU A 1 175 ? 21.707 8.320 -3.286 1.00 89.62 175 LEU A CA 1
ATOM 1315 C C . LEU A 1 175 ? 21.786 7.443 -2.031 1.00 89.62 175 LEU A C 1
ATOM 1317 O O . LEU A 1 175 ? 20.882 7.472 -1.198 1.00 89.62 175 LEU A O 1
ATOM 1321 N N . LEU A 1 176 ? 22.891 6.715 -1.861 1.00 91.12 176 LEU A N 1
ATOM 1322 C CA . LEU A 1 176 ? 23.111 5.872 -0.686 1.00 91.12 176 LEU A CA 1
ATOM 1323 C C . LEU A 1 176 ? 23.261 6.700 0.597 1.00 91.12 176 LEU A C 1
ATOM 1325 O O . LEU A 1 176 ? 22.692 6.341 1.628 1.00 91.12 176 LEU A O 1
ATOM 1329 N N . SER A 1 177 ? 23.974 7.830 0.541 1.00 91.38 177 SER A N 1
ATOM 1330 C CA . SER A 1 177 ? 24.074 8.746 1.685 1.00 91.38 177 SER A CA 1
ATOM 1331 C C . SER A 1 177 ? 22.728 9.391 2.026 1.00 91.38 177 SER A C 1
ATOM 1333 O O . SER A 1 177 ? 22.378 9.455 3.203 1.00 91.38 177 SER A O 1
ATOM 1335 N N . MET A 1 178 ? 21.922 9.777 1.031 1.00 90.88 178 MET A N 1
ATOM 1336 C CA . MET A 1 178 ? 20.555 10.270 1.258 1.00 90.88 178 MET A CA 1
ATOM 1337 C C . MET A 1 178 ? 19.661 9.211 1.913 1.00 90.88 178 MET A C 1
ATOM 1339 O O . MET A 1 178 ? 18.957 9.519 2.875 1.00 90.88 178 MET A O 1
ATOM 1343 N N . ALA A 1 179 ? 19.715 7.963 1.440 1.00 89.62 179 ALA A N 1
ATOM 1344 C CA . ALA A 1 179 ? 18.965 6.854 2.026 1.00 89.62 179 ALA A CA 1
ATOM 1345 C C . ALA A 1 179 ? 19.377 6.598 3.487 1.00 89.62 179 ALA A C 1
ATOM 1347 O O . ALA A 1 179 ? 18.516 6.436 4.354 1.00 89.62 179 ALA A O 1
ATOM 1348 N N . LEU A 1 180 ? 20.682 6.634 3.781 1.00 91.38 180 LEU A N 1
ATOM 1349 C CA . LEU A 1 180 ? 21.205 6.487 5.139 1.00 91.38 180 LEU A CA 1
ATOM 1350 C C . LEU A 1 180 ? 20.732 7.622 6.056 1.00 91.38 180 LEU A C 1
ATOM 1352 O O . LEU A 1 180 ? 20.267 7.360 7.163 1.00 91.38 180 LEU A O 1
ATOM 1356 N N . VAL A 1 181 ? 20.811 8.876 5.599 1.00 93.75 181 VAL A N 1
ATOM 1357 C CA . VAL A 1 181 ? 20.341 10.043 6.363 1.00 93.75 181 VAL A CA 1
ATOM 1358 C C . VAL A 1 181 ? 18.843 9.940 6.645 1.00 93.75 181 VAL A C 1
ATOM 1360 O O . VAL A 1 181 ? 18.433 10.144 7.785 1.00 93.75 181 VAL A O 1
ATOM 1363 N N . ALA A 1 182 ? 18.030 9.572 5.651 1.00 89.12 182 ALA A N 1
ATOM 1364 C CA . ALA A 1 182 ? 16.590 9.386 5.828 1.00 89.12 182 ALA A CA 1
ATOM 1365 C C . ALA A 1 182 ? 1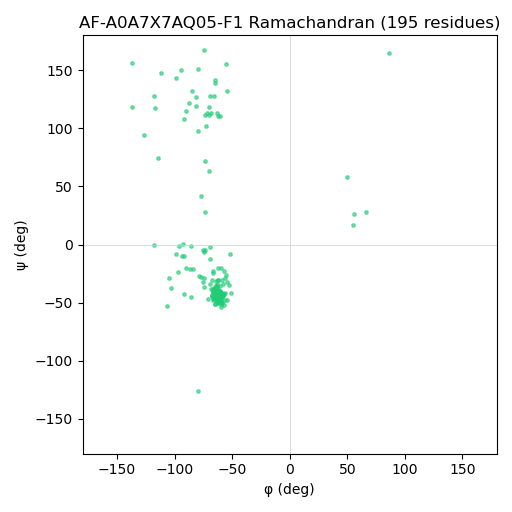6.276 8.276 6.846 1.00 89.12 182 ALA A C 1
ATOM 1367 O O . ALA A 1 182 ? 15.429 8.461 7.721 1.00 89.12 182 ALA A O 1
ATOM 1368 N N . PHE A 1 183 ? 16.993 7.151 6.783 1.00 89.19 183 PHE A N 1
ATOM 1369 C CA . PHE A 1 183 ? 16.842 6.047 7.730 1.00 89.19 183 PHE A CA 1
ATOM 1370 C C . PHE A 1 183 ? 17.219 6.456 9.160 1.00 89.19 183 PHE A C 1
ATOM 1372 O O . PHE A 1 183 ? 16.449 6.229 10.094 1.00 89.19 183 PHE A O 1
ATOM 1379 N N . LEU A 1 184 ? 18.368 7.114 9.341 1.00 92.19 184 LEU A N 1
ATOM 1380 C CA . LEU A 1 184 ? 18.810 7.601 10.650 1.00 92.19 184 LEU A CA 1
ATOM 1381 C C . LEU A 1 184 ? 17.864 8.661 11.214 1.00 92.19 184 LEU A C 1
ATOM 1383 O O . LEU A 1 184 ? 17.561 8.626 12.405 1.00 92.19 184 LEU A O 1
ATOM 1387 N N . LEU A 1 185 ? 17.358 9.567 10.374 1.00 90.25 185 LEU A N 1
ATOM 1388 C CA . LEU A 1 185 ? 16.356 10.552 10.770 1.00 90.25 185 LEU A CA 1
ATOM 1389 C C . LEU A 1 185 ? 15.062 9.868 11.222 1.00 90.25 185 LEU A C 1
ATOM 1391 O O . LEU A 1 185 ? 14.524 10.229 12.265 1.00 90.25 185 LEU A O 1
ATOM 1395 N N . ALA A 1 186 ? 14.583 8.857 10.492 1.00 85.94 186 ALA A N 1
ATOM 1396 C CA . ALA A 1 186 ? 13.393 8.101 10.874 1.00 85.94 186 ALA A CA 1
ATOM 1397 C C . ALA A 1 186 ? 13.573 7.390 12.225 1.00 85.94 186 ALA A C 1
ATOM 1399 O O . ALA A 1 186 ? 12.685 7.455 13.076 1.00 85.94 186 ALA A O 1
ATOM 1400 N N . LEU A 1 187 ? 14.735 6.767 12.466 1.00 87.69 187 LEU A N 1
ATOM 1401 C CA . LEU A 1 187 ? 15.060 6.168 13.765 1.00 87.69 187 LEU A CA 1
ATOM 1402 C C . LEU A 1 187 ? 15.160 7.224 14.870 1.00 87.69 187 LEU A C 1
ATOM 1404 O O . LEU A 1 187 ? 14.618 7.027 15.957 1.00 87.69 187 LEU A O 1
ATOM 1408 N N . PHE A 1 188 ? 15.820 8.350 14.597 1.00 88.94 188 PHE A N 1
ATOM 1409 C CA . PHE A 1 188 ? 15.940 9.455 15.542 1.00 88.94 188 PHE A CA 1
ATOM 1410 C C . PHE A 1 188 ? 14.563 9.980 15.941 1.00 88.94 188 PHE A C 1
ATOM 1412 O O . PHE A 1 188 ? 14.275 10.068 17.131 1.00 88.94 188 PHE A O 1
ATOM 1419 N N . LEU A 1 189 ? 13.693 10.269 14.971 1.00 86.06 189 LEU A N 1
ATOM 1420 C CA . LEU A 1 189 ? 12.327 10.711 15.232 1.00 86.06 189 LEU A CA 1
ATOM 1421 C C . LEU A 1 189 ? 11.572 9.655 16.039 1.00 86.06 189 LEU A C 1
ATOM 1423 O O . LEU A 1 189 ? 11.059 9.978 17.102 1.00 86.06 189 LEU A O 1
ATOM 1427 N N . LYS A 1 190 ? 11.600 8.386 15.618 1.00 80.81 190 LYS A N 1
ATOM 1428 C CA . LYS A 1 190 ? 10.910 7.289 16.312 1.00 80.81 190 LYS A CA 1
ATOM 1429 C C . LYS A 1 190 ? 11.324 7.135 17.780 1.00 80.81 190 LYS A C 1
ATOM 1431 O O . LYS A 1 190 ? 10.474 6.854 18.618 1.00 80.81 190 LYS A O 1
ATOM 1436 N N . PHE A 1 191 ? 12.615 7.257 18.091 1.00 83.06 191 PHE A N 1
ATOM 1437 C CA . PHE A 1 191 ? 13.132 6.982 19.437 1.00 83.06 191 PHE A CA 1
ATOM 1438 C C . PHE A 1 191 ? 13.296 8.225 20.320 1.00 83.06 191 PHE A C 1
ATOM 1440 O O . PHE A 1 191 ? 13.327 8.091 21.544 1.00 83.06 191 PHE A O 1
ATOM 1447 N N . ARG A 1 192 ? 13.435 9.430 19.747 1.00 78.56 192 ARG A N 1
ATOM 1448 C CA . ARG A 1 192 ? 13.692 10.670 20.509 1.00 78.56 192 ARG A CA 1
ATOM 1449 C C . ARG A 1 192 ? 12.478 11.572 20.624 1.00 78.56 192 ARG A C 1
ATOM 1451 O O . ARG A 1 192 ? 12.374 12.273 21.629 1.00 78.56 192 ARG A O 1
ATOM 1458 N N . THR A 1 193 ? 11.555 11.559 19.665 1.00 69.00 193 THR A N 1
ATOM 1459 C CA . THR A 1 193 ? 10.267 12.221 1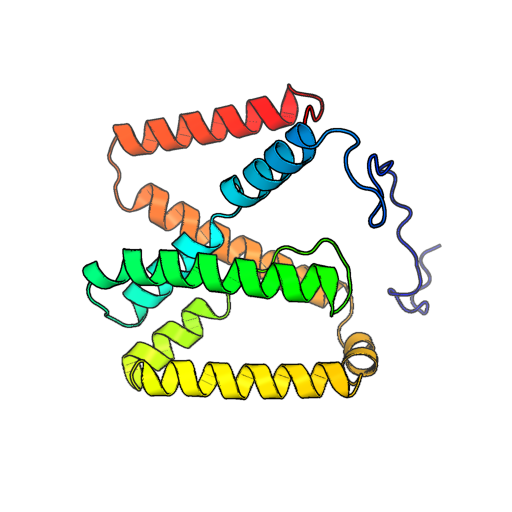9.871 1.00 69.00 193 THR A CA 1
ATOM 1460 C C . THR A 1 193 ? 9.344 11.203 20.533 1.00 69.00 193 THR A C 1
ATOM 1462 O O . THR A 1 193 ? 9.150 10.096 20.042 1.00 69.00 193 THR A O 1
ATOM 1465 N N . LYS A 1 194 ? 8.823 11.528 21.722 1.00 57.50 194 LYS A N 1
ATOM 1466 C CA . LYS A 1 194 ? 7.839 10.696 22.432 1.00 57.50 194 LYS A CA 1
ATOM 1467 C C . LYS A 1 194 ? 6.491 10.746 21.700 1.00 57.50 194 LYS A C 1
ATOM 1469 O O . LYS A 1 194 ? 5.546 11.308 22.239 1.00 57.50 194 LYS A O 1
ATOM 1474 N N . GLY A 1 195 ? 6.433 10.260 20.460 1.00 51.94 195 GLY A N 1
ATOM 1475 C CA . GLY A 1 195 ? 5.223 10.265 19.639 1.00 51.94 195 GLY A CA 1
ATOM 1476 C C . GLY A 1 195 ? 4.545 11.636 19.586 1.00 51.94 195 GLY A C 1
ATOM 1477 O O . GLY A 1 195 ? 3.388 11.752 19.962 1.00 51.94 195 GLY A O 1
ATOM 1478 N N . ILE A 1 196 ? 5.245 12.687 19.134 1.00 47.31 196 ILE A N 1
ATOM 1479 C CA . ILE A 1 196 ? 4.611 13.998 18.840 1.00 47.31 196 ILE A CA 1
ATOM 1480 C C . ILE A 1 196 ? 3.780 13.916 17.529 1.00 47.31 196 ILE A C 1
ATOM 1482 O O . ILE A 1 196 ? 3.603 14.897 16.813 1.00 47.31 196 ILE A O 1
ATOM 1486 N N . LEU A 1 197 ? 3.274 12.731 17.187 1.00 45.16 197 LEU A N 1
ATOM 1487 C CA . LEU A 1 197 ? 2.415 12.459 16.038 1.00 45.16 197 LEU A CA 1
ATOM 1488 C C . LEU A 1 197 ? 1.206 11.667 16.526 1.00 45.16 197 LEU A C 1
ATOM 1490 O O . LEU A 1 197 ? 1.433 10.572 17.088 1.00 45.16 197 LEU A O 1
#